Protein AF-A0A6G3WTH1-F1 (afdb_monomer)

Foldseek 3Di:
DEEAEAAEALAEAEADDDPPDALEYEFQDDPPDPPPGDAAAAASYFHLEEYYRDPPHEYEQDDDPGGYAHEHQYYYYDYYPPPVRYDYDVCRCVVPPVVLLVLLVVLDVLQDPVPHGDDAQWEWDADAQEIEIEGVLDDLEGEAEAAAAQGHPVGAAHYYAYHSAYPNHAYEYEHEDAEYEHHHADDDDPDPPHLVRYEDGYNRHQEYEYYYPDDDTHHYRRNDPNHDYHYD

Radius of gyration: 19.21 Å; Cα contacts (8 Å, |Δi|>4): 590; chains: 1; bounding box: 45×35×54 Å

pLDDT: mean 92.88, std 8.28, range [53.91, 98.75]

Mean predicted aligned error: 4.97 Å

Nearest PDB structures (foldseek):
  2n3d-assembly1_A  TM=3.050E-01  e=9.134E+00  Caulobacter vibrioides CB15

Secondary structure (DSSP, 8-state):
-EEES-EEESS-EEE-PPTTS-SEEEEE--TTS-S-PPPTTSEEEEESS-EEE-TT-EEE-EETTEE-EEEESS-EESEEESTT-EEE-TTTTGGGTTHHHHHHHHHHHHHEETTEEPPPSEEEEEETTEEEEEE-SS-SEEEEEE-S-BS-TTSS-BEEEEESPPTT-EEEEEE-SSEEEEEB-----SSTTTGGGEEEEESS-SEEEEE-SS---SEEEE--TT-EEEE-

Sequence (232 aa):
AEAEGKVVTLGRFDMDKRDGVSQIYNVGIAGVGSRVPPPDGSDYLTAGGDVTIAEGERLLAEEGTHSGRVAYAGDLTGTVEPATAPRFDEDAAAPYTELRPQLTEASHCYAYDGDEHREATGTWVKTGDLMTFTGDGSSAIQIFDVDADLESEAGGNTGFVFNGIPEGATVLVNVYGSTRSVATFMGSFPNEGLRENLLWNFPDATDLSMTGPAQFEGSVLVGQPTSTTVLS

Solvent-accessible surface area (backbone atoms only — not comparable to full-atom values): 12289 Å² total; per-residue (Å²): 105,60,42,59,23,75,44,77,32,77,40,61,43,81,46,77,73,66,87,95,57,76,54,51,33,32,36,13,46,35,101,85,48,94,78,64,52,59,62,72,68,37,64,15,33,30,15,37,18,33,39,40,32,38,91,92,31,38,41,28,32,52,59,95,93,45,38,27,23,37,29,23,32,50,58,80,46,67,43,56,37,51,84,78,19,68,37,85,32,81,61,48,28,61,90,50,63,68,47,56,64,51,45,28,52,47,32,40,59,72,39,31,63,82,93,40,74,43,82,53,44,29,49,73,50,76,57,61,51,36,36,38,37,36,33,71,54,70,53,64,58,32,26,33,76,35,85,63,60,52,40,16,77,86,63,46,57,13,36,79,42,82,40,49,68,39,90,91,30,35,36,38,39,32,34,56,50,49,69,43,44,35,19,27,55,41,78,83,77,96,52,91,71,43,53,86,32,27,37,43,32,22,40,53,22,44,36,35,40,38,36,44,92,39,66,83,83,46,45,78,45,68,17,32,86,83,39,46,78,46,80,88

Structure (mmCIF, N/CA/C/O backbone):
data_AF-A0A6G3WTH1-F1
#
_entry.id   AF-A0A6G3WTH1-F1
#
loop_
_atom_site.group_PDB
_atom_site.id
_atom_site.type_symbol
_atom_site.label_atom_id
_atom_site.label_alt_id
_atom_site.label_comp_id
_atom_site.label_asym_id
_atom_site.label_entity_id
_atom_site.label_seq_id
_atom_site.pdbx_PDB_ins_code
_atom_site.Cartn_x
_atom_site.Cartn_y
_atom_site.Cartn_z
_atom_site.occupancy
_atom_site.B_iso_or_equiv
_atom_site.auth_seq_id
_atom_site.auth_comp_id
_atom_site.auth_asym_id
_atom_site.auth_atom_id
_atom_site.pdbx_PDB_model_num
ATOM 1 N N . ALA A 1 1 ? 3.824 11.861 -10.428 1.00 74.19 1 ALA A N 1
ATOM 2 C CA . ALA A 1 1 ? 3.481 10.660 -9.641 1.00 74.19 1 ALA A CA 1
ATOM 3 C C . ALA A 1 1 ? 4.780 9.929 -9.419 1.00 74.19 1 ALA A C 1
ATOM 5 O O . ALA A 1 1 ? 5.557 9.848 -10.365 1.00 74.19 1 ALA A O 1
ATOM 6 N N . GLU A 1 2 ? 5.034 9.536 -8.183 1.00 84.06 2 GLU A N 1
ATOM 7 C CA . GLU A 1 2 ? 6.339 9.097 -7.702 1.00 84.06 2 GLU A CA 1
ATOM 8 C C . GLU A 1 2 ? 6.098 8.052 -6.614 1.00 84.06 2 GLU A C 1
ATOM 10 O O . GLU A 1 2 ? 5.069 8.116 -5.936 1.00 84.06 2 GLU A O 1
ATOM 15 N N . ALA A 1 3 ? 7.030 7.124 -6.442 1.00 86.56 3 ALA A N 1
ATOM 16 C CA . ALA A 1 3 ? 7.084 6.237 -5.290 1.00 86.56 3 ALA A CA 1
ATOM 17 C C . ALA A 1 3 ? 8.489 6.297 -4.693 1.00 86.56 3 ALA A C 1
ATOM 19 O O . ALA A 1 3 ? 9.468 5.993 -5.370 1.00 86.56 3 ALA A O 1
ATOM 20 N N . GLU A 1 4 ? 8.587 6.693 -3.427 1.00 85.69 4 GLU A N 1
ATOM 21 C CA . GLU A 1 4 ? 9.846 6.688 -2.683 1.00 85.69 4 GLU A CA 1
ATOM 22 C C . GLU A 1 4 ? 10.008 5.377 -1.907 1.00 85.69 4 GLU A C 1
ATOM 24 O O . GLU A 1 4 ? 9.024 4.781 -1.467 1.00 85.69 4 GLU A O 1
ATOM 29 N N . GLY A 1 5 ? 11.251 4.938 -1.714 1.00 88.38 5 GLY A N 1
ATOM 30 C CA . GLY A 1 5 ? 11.560 3.680 -1.041 1.00 88.38 5 GLY A CA 1
ATOM 31 C C . GLY A 1 5 ? 11.687 2.506 -2.011 1.00 88.38 5 GLY A C 1
ATOM 32 O O . GLY A 1 5 ? 11.818 2.677 -3.219 1.00 88.38 5 GLY A O 1
ATOM 33 N N . LYS A 1 6 ? 11.713 1.282 -1.483 1.00 92.06 6 LYS A N 1
ATOM 34 C CA . LYS A 1 6 ? 11.852 0.084 -2.320 1.00 92.06 6 LYS A CA 1
ATOM 35 C C . LYS A 1 6 ? 10.497 -0.347 -2.860 1.00 9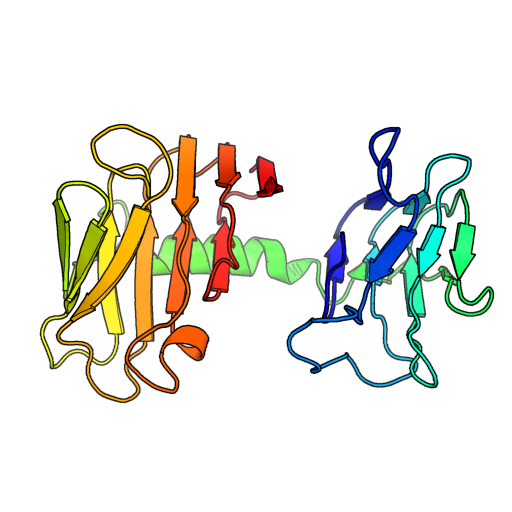2.06 6 LYS A C 1
ATOM 37 O O . LYS A 1 6 ? 9.627 -0.739 -2.086 1.00 92.06 6 LYS A O 1
ATOM 42 N N . VAL A 1 7 ? 10.352 -0.330 -4.179 1.00 94.19 7 VAL A N 1
ATOM 43 C CA . VAL A 1 7 ? 9.161 -0.819 -4.873 1.00 94.19 7 VAL A CA 1
ATOM 44 C C . VAL A 1 7 ? 9.425 -2.230 -5.377 1.00 94.19 7 VAL A C 1
ATOM 46 O O . VAL A 1 7 ? 10.397 -2.474 -6.088 1.00 94.19 7 VAL A O 1
ATOM 49 N N . VAL A 1 8 ? 8.552 -3.168 -5.021 1.00 95.81 8 VAL A N 1
ATOM 50 C CA . VAL A 1 8 ? 8.652 -4.563 -5.459 1.00 95.81 8 VAL A CA 1
ATOM 51 C C . VAL A 1 8 ? 7.338 -4.985 -6.096 1.00 95.81 8 VAL A C 1
ATOM 53 O O . VAL A 1 8 ? 6.273 -4.854 -5.497 1.00 95.81 8 VAL A O 1
ATOM 56 N N . THR A 1 9 ? 7.424 -5.542 -7.298 1.00 95.19 9 THR A N 1
ATOM 57 C CA . THR A 1 9 ? 6.327 -6.223 -7.984 1.00 95.19 9 THR A CA 1
ATOM 58 C C . THR A 1 9 ? 6.756 -7.662 -8.245 1.00 95.19 9 THR A C 1
ATOM 60 O O . THR A 1 9 ? 7.794 -7.907 -8.847 1.00 95.19 9 THR A O 1
ATOM 63 N N . LEU A 1 10 ? 5.990 -8.646 -7.765 1.00 94.44 10 LEU A N 1
ATOM 64 C CA . LEU A 1 10 ? 6.317 -10.061 -8.013 1.00 94.44 10 LEU A CA 1
ATOM 65 C C . LEU A 1 10 ? 6.014 -10.496 -9.455 1.00 94.44 10 LEU A C 1
ATOM 67 O O . LEU A 1 10 ? 6.467 -11.549 -9.884 1.00 94.44 10 LEU A O 1
ATOM 71 N N . GLY A 1 11 ? 5.221 -9.706 -10.179 1.00 94.62 11 GLY A N 1
ATOM 72 C CA . GLY A 1 11 ? 4.932 -9.892 -11.595 1.00 94.62 11 GLY A CA 1
ATOM 73 C C . GLY A 1 11 ? 5.490 -8.739 -12.419 1.00 94.62 11 GLY A C 1
ATOM 74 O O . GLY A 1 11 ? 6.591 -8.255 -12.163 1.00 94.62 11 GLY A O 1
ATOM 75 N N . ARG A 1 12 ? 4.708 -8.301 -13.405 1.00 96.50 12 ARG A N 1
ATOM 76 C CA . ARG A 1 12 ? 5.066 -7.180 -14.274 1.00 96.50 12 ARG A CA 1
ATOM 77 C C . ARG A 1 12 ? 4.863 -5.819 -13.599 1.00 96.50 12 ARG A C 1
ATOM 79 O O . ARG A 1 12 ? 4.008 -5.676 -12.723 1.00 96.50 12 ARG A O 1
ATOM 86 N N . PHE A 1 13 ? 5.594 -4.825 -14.083 1.00 97.62 13 PHE A N 1
ATOM 87 C CA . PHE A 1 13 ? 5.403 -3.408 -13.802 1.00 97.62 13 PHE A CA 1
ATOM 88 C C . PHE A 1 13 ? 5.058 -2.684 -15.108 1.00 97.62 13 PHE A C 1
ATOM 90 O O . PHE A 1 13 ? 5.862 -2.675 -16.041 1.00 97.62 13 PHE A O 1
ATOM 97 N N . ASP A 1 14 ? 3.882 -2.059 -15.168 1.00 96.88 14 ASP A N 1
ATOM 98 C CA . ASP A 1 14 ? 3.462 -1.238 -16.304 1.00 96.88 14 ASP A CA 1
ATOM 99 C C . ASP A 1 14 ? 3.346 0.225 -15.880 1.00 96.88 14 ASP A C 1
ATOM 101 O O . ASP A 1 14 ? 2.671 0.561 -14.904 1.00 96.88 14 ASP A O 1
ATOM 105 N N . MET A 1 15 ? 3.975 1.100 -16.650 1.00 95.94 15 MET A N 1
ATOM 106 C CA . MET A 1 15 ? 3.864 2.540 -16.531 1.00 95.94 15 MET A CA 1
ATOM 107 C C . MET A 1 15 ? 3.235 3.094 -17.808 1.00 95.94 15 MET A C 1
ATOM 109 O O . MET A 1 15 ? 3.849 3.069 -18.872 1.00 95.94 15 MET A O 1
ATOM 113 N N . ASP A 1 16 ? 2.010 3.586 -17.659 1.00 95.62 16 ASP A N 1
ATOM 114 C CA . ASP A 1 16 ? 1.234 4.264 -18.696 1.00 95.62 16 ASP A CA 1
ATOM 115 C C . ASP A 1 16 ? 0.493 5.426 -18.027 1.00 95.62 16 ASP A C 1
ATOM 117 O O . ASP A 1 16 ? -0.428 5.253 -17.215 1.00 95.62 16 ASP A O 1
ATOM 121 N N . LYS A 1 17 ? 1.004 6.630 -18.234 1.00 92.50 17 LYS A N 1
ATOM 122 C CA . LYS A 1 17 ? 0.523 7.857 -17.627 1.00 92.50 17 LYS A CA 1
ATOM 123 C C . LYS A 1 17 ? -0.500 8.505 -18.546 1.00 92.50 17 LYS A C 1
ATOM 125 O O . LYS A 1 17 ? -0.415 8.537 -19.761 1.00 92.50 17 LYS A O 1
ATOM 130 N N . ARG A 1 18 ? -1.495 9.123 -17.914 1.00 91.88 18 ARG A N 1
ATOM 131 C CA . ARG A 1 18 ? -2.530 9.867 -18.635 1.00 91.88 18 ARG A CA 1
ATOM 132 C C . ARG A 1 18 ? -1.925 11.005 -19.467 1.00 91.88 18 ARG A C 1
ATOM 134 O O . ARG A 1 18 ? -0.989 11.686 -19.038 1.00 91.88 18 ARG A O 1
ATOM 141 N N . ASP A 1 19 ? -2.557 11.292 -20.598 1.00 91.38 19 ASP A N 1
ATOM 142 C CA . ASP A 1 19 ? -2.259 12.484 -21.386 1.00 91.38 19 ASP A CA 1
ATOM 143 C C . ASP A 1 19 ? -2.420 13.772 -20.560 1.00 91.38 19 ASP A C 1
ATOM 145 O O . ASP A 1 19 ? -3.281 13.889 -19.683 1.00 91.38 19 ASP A O 1
ATOM 149 N N . GLY A 1 20 ? -1.597 14.778 -20.867 1.00 90.12 20 GLY A N 1
ATOM 150 C CA . GLY A 1 20 ? -1.699 16.114 -20.270 1.00 90.12 20 GLY A CA 1
ATOM 151 C C . GLY A 1 20 ? -1.139 16.252 -18.849 1.00 90.12 20 GLY A C 1
ATOM 152 O O . GLY A 1 20 ? -1.187 17.352 -18.297 1.00 90.12 20 GLY A O 1
ATOM 153 N N . VAL A 1 21 ? -0.571 15.189 -18.264 1.00 90.38 21 VAL A N 1
ATOM 154 C CA . VAL A 1 21 ? 0.236 15.270 -17.032 1.00 90.38 21 VAL A CA 1
ATOM 155 C C . VAL A 1 21 ? 1.732 15.114 -17.325 1.00 90.38 21 VAL A C 1
ATOM 157 O O . VAL A 1 21 ? 2.142 14.951 -18.474 1.00 90.38 21 VAL A O 1
ATOM 160 N N . SER A 1 22 ? 2.578 15.196 -16.292 1.00 91.69 22 SER A N 1
ATOM 161 C CA . SER A 1 22 ? 3.999 14.854 -16.432 1.00 91.69 22 SER A CA 1
ATOM 162 C C . SER A 1 22 ? 4.144 13.421 -16.943 1.00 91.69 22 SER A C 1
ATOM 164 O O . SER A 1 22 ? 3.525 12.524 -16.381 1.00 91.69 22 SER A O 1
ATOM 166 N N . GLN A 1 23 ? 4.997 13.212 -17.944 1.00 95.69 23 GLN A N 1
ATOM 167 C CA . GLN A 1 23 ? 5.294 11.900 -18.543 1.00 95.69 23 GLN A CA 1
ATOM 168 C C . GLN A 1 23 ? 6.475 11.201 -17.848 1.00 95.69 23 GLN A C 1
ATOM 170 O O . GLN A 1 23 ? 7.213 10.415 -18.433 1.00 95.69 23 GLN A O 1
ATOM 175 N N . ILE A 1 24 ? 6.692 11.558 -16.581 1.00 94.38 24 ILE A N 1
ATOM 176 C CA . ILE A 1 24 ? 7.779 11.074 -15.737 1.00 94.38 24 ILE A CA 1
ATOM 177 C C . ILE A 1 24 ? 7.186 10.359 -14.520 1.00 94.38 24 ILE A C 1
ATOM 179 O O . ILE A 1 24 ? 6.205 10.826 -13.916 1.00 94.38 24 ILE A O 1
ATOM 183 N N . TYR A 1 25 ? 7.789 9.236 -14.145 1.00 93.75 25 TYR A N 1
ATOM 184 C CA . TYR A 1 25 ? 7.558 8.564 -12.872 1.00 93.75 25 TYR A CA 1
ATOM 185 C C . TYR A 1 25 ? 8.891 8.391 -12.149 1.00 93.75 25 TYR A C 1
ATOM 187 O O . TYR A 1 25 ? 9.781 7.729 -12.673 1.00 93.75 25 TYR A O 1
ATOM 195 N N . ASN A 1 26 ? 9.029 8.978 -10.962 1.00 93.25 26 ASN A N 1
ATOM 196 C CA . ASN A 1 26 ? 10.205 8.761 -10.122 1.00 93.25 26 ASN A CA 1
ATOM 197 C C . ASN A 1 26 ? 9.984 7.528 -9.236 1.00 93.25 26 ASN A C 1
ATOM 199 O O . ASN A 1 26 ? 8.923 7.395 -8.622 1.00 93.25 26 ASN A O 1
ATOM 203 N N . VAL A 1 27 ? 10.960 6.624 -9.187 1.00 93.75 27 VAL A N 1
ATOM 204 C CA . VAL A 1 27 ? 10.945 5.422 -8.347 1.00 93.75 27 VAL A CA 1
ATOM 205 C C . VAL A 1 27 ? 12.172 5.396 -7.444 1.00 93.75 27 VAL A C 1
ATOM 207 O O . VAL A 1 27 ? 13.274 5.737 -7.866 1.00 93.75 27 VAL A O 1
ATOM 210 N N . GLY A 1 28 ? 11.991 5.007 -6.186 1.00 89.19 28 GLY A N 1
ATOM 211 C CA . GLY A 1 28 ? 13.045 5.020 -5.173 1.00 89.19 28 GLY A CA 1
ATOM 212 C C . GLY A 1 28 ? 13.213 6.359 -4.476 1.00 89.19 28 GLY A C 1
ATOM 213 O O . GLY A 1 28 ? 13.346 6.389 -3.254 1.00 89.19 28 GLY A O 1
ATOM 214 N N . ILE A 1 29 ? 13.144 7.455 -5.231 1.00 86.19 29 ILE A N 1
ATOM 215 C CA . ILE A 1 29 ? 13.251 8.827 -4.730 1.00 86.19 29 ILE A CA 1
ATOM 216 C C . ILE A 1 29 ? 12.051 9.628 -5.232 1.00 86.19 29 ILE A C 1
ATOM 218 O O . ILE A 1 29 ? 11.641 9.470 -6.380 1.00 86.19 29 ILE A O 1
ATOM 222 N N . ALA A 1 30 ? 11.470 10.468 -4.378 1.00 80.69 30 ALA A N 1
ATOM 223 C CA . ALA A 1 30 ? 10.398 11.386 -4.751 1.00 80.69 30 ALA A CA 1
ATOM 224 C C . ALA A 1 30 ? 10.823 12.828 -4.446 1.00 80.69 30 ALA A C 1
ATOM 226 O O . ALA A 1 30 ? 11.379 13.096 -3.380 1.00 80.69 30 ALA A O 1
ATOM 227 N N . GLY A 1 31 ? 10.492 13.779 -5.325 1.00 70.31 31 GLY A N 1
ATOM 228 C CA . GLY A 1 31 ? 11.003 15.155 -5.232 1.00 70.31 31 GLY A CA 1
ATOM 229 C C . GLY A 1 31 ? 10.539 15.911 -3.977 1.00 70.31 31 GLY A C 1
ATOM 230 O O . GLY A 1 31 ? 11.189 16.849 -3.509 1.00 70.31 31 GLY A O 1
ATOM 231 N N . VAL A 1 32 ? 9.413 15.494 -3.392 1.00 69.75 32 VAL A N 1
ATOM 232 C CA . VAL A 1 32 ? 8.898 15.965 -2.090 1.00 69.75 32 VAL A CA 1
ATOM 233 C C . VAL A 1 32 ? 8.536 14.797 -1.157 1.00 69.75 32 VAL A C 1
ATOM 235 O O . VAL A 1 32 ? 7.639 14.926 -0.326 1.00 69.75 32 VAL A O 1
ATOM 238 N N . GLY A 1 33 ? 9.215 13.653 -1.306 1.00 61.12 33 GLY A N 1
ATOM 239 C CA . GLY A 1 33 ? 9.002 12.450 -0.495 1.00 61.12 33 GLY A CA 1
ATOM 240 C C . GLY A 1 33 ? 9.414 12.582 0.975 1.00 61.12 33 GLY A C 1
ATOM 241 O O . GLY A 1 33 ? 9.781 13.657 1.455 1.00 61.12 33 GLY A O 1
ATOM 242 N N . SER A 1 34 ? 9.392 11.457 1.698 1.00 64.06 34 SER A N 1
ATOM 243 C CA . SER A 1 34 ? 9.919 11.348 3.069 1.00 64.06 34 SER A CA 1
ATOM 244 C C . SER A 1 34 ? 11.424 11.651 3.155 1.00 64.06 34 SER A C 1
ATOM 246 O O . SER A 1 34 ? 11.930 11.913 4.247 1.00 64.06 34 SER A O 1
ATOM 248 N N . ARG A 1 35 ? 12.125 11.675 2.007 1.00 70.06 35 ARG A N 1
ATOM 249 C CA . ARG A 1 35 ? 13.578 11.846 1.863 1.00 70.06 35 ARG A CA 1
ATOM 250 C C . ARG A 1 35 ? 14.373 10.732 2.533 1.00 70.06 35 ARG A C 1
ATOM 252 O O . ARG A 1 35 ? 15.492 10.956 2.997 1.00 70.06 35 ARG A O 1
ATOM 259 N N . VAL A 1 36 ? 13.810 9.527 2.550 1.00 74.75 36 VAL A N 1
ATOM 260 C CA . VAL A 1 36 ? 14.494 8.300 2.974 1.00 74.75 36 VAL A CA 1
ATOM 261 C C . VAL A 1 36 ? 14.656 7.386 1.754 1.00 74.75 36 VAL A C 1
ATOM 263 O O . VAL A 1 36 ? 14.002 6.344 1.664 1.00 74.75 36 VAL A O 1
ATOM 266 N N . PRO A 1 37 ? 15.487 7.775 0.766 1.00 81.56 37 PRO A N 1
ATOM 267 C CA . PRO A 1 37 ? 15.704 6.947 -0.407 1.00 81.56 37 PRO A CA 1
ATOM 268 C C . PRO A 1 37 ? 16.427 5.650 -0.014 1.00 81.56 37 PRO A C 1
ATOM 270 O O . PRO A 1 37 ? 17.216 5.638 0.943 1.00 81.56 37 PRO A O 1
ATOM 273 N N . PRO A 1 38 ? 16.218 4.545 -0.750 1.00 88.38 38 PRO A N 1
ATOM 274 C CA . PRO A 1 38 ? 17.069 3.378 -0.600 1.00 88.38 38 PRO A CA 1
ATOM 275 C C . PRO A 1 38 ? 18.539 3.751 -0.884 1.00 88.38 38 PRO A C 1
ATOM 277 O O . PRO A 1 38 ? 18.803 4.708 -1.618 1.00 88.38 38 PRO A O 1
ATOM 280 N N . PRO A 1 39 ? 19.518 2.997 -0.348 1.00 92.69 39 PRO A N 1
ATOM 281 C CA . PRO A 1 39 ? 20.932 3.265 -0.600 1.00 92.69 39 PRO A CA 1
ATOM 282 C C . PRO A 1 39 ? 21.263 3.342 -2.098 1.00 92.69 39 PRO A C 1
ATOM 284 O O . PRO A 1 39 ? 20.716 2.566 -2.889 1.00 92.69 39 PRO A O 1
ATOM 287 N N . ASP A 1 40 ? 22.194 4.219 -2.478 1.00 93.38 40 ASP A N 1
ATOM 288 C CA . ASP A 1 40 ? 22.643 4.340 -3.869 1.00 93.38 40 ASP A CA 1
ATOM 289 C C . ASP A 1 40 ? 23.138 2.996 -4.423 1.00 93.38 40 ASP A C 1
ATOM 291 O O . ASP A 1 40 ? 23.847 2.234 -3.760 1.00 93.38 40 ASP A O 1
ATOM 295 N N . GLY A 1 41 ? 22.744 2.700 -5.659 1.00 93.25 41 GLY A N 1
ATOM 296 C CA . GLY A 1 41 ? 23.040 1.453 -6.355 1.00 93.25 41 GLY A CA 1
ATOM 297 C C . GLY A 1 41 ? 22.227 0.241 -5.893 1.00 93.25 41 GLY A C 1
ATOM 298 O O . GLY A 1 41 ? 22.367 -0.815 -6.507 1.00 93.25 41 GLY A O 1
ATOM 299 N N . SER A 1 42 ? 21.384 0.366 -4.860 1.00 95.69 42 SER A N 1
ATOM 300 C CA . SER A 1 42 ? 20.420 -0.683 -4.513 1.00 95.69 42 SER A CA 1
ATOM 301 C C . SER A 1 42 ? 19.221 -0.687 -5.463 1.00 95.69 42 SER A C 1
ATOM 303 O O . SER A 1 42 ? 18.966 0.292 -6.169 1.00 95.69 42 SER A O 1
ATOM 305 N N . ASP A 1 43 ? 18.484 -1.796 -5.487 1.00 96.19 43 ASP A N 1
ATOM 306 C CA . ASP A 1 43 ? 17.263 -1.906 -6.281 1.00 96.19 43 ASP A CA 1
ATOM 307 C C . ASP A 1 43 ? 16.192 -0.961 -5.701 1.00 96.19 43 ASP A C 1
ATOM 309 O O . ASP A 1 43 ? 15.744 -1.117 -4.560 1.00 96.19 43 ASP A O 1
ATOM 313 N N . TYR A 1 44 ? 15.835 0.057 -6.488 1.00 96.25 44 TYR A N 1
ATOM 314 C CA . TYR A 1 44 ? 14.734 0.987 -6.215 1.00 96.25 44 TYR A CA 1
ATOM 315 C C . TYR A 1 44 ? 13.415 0.391 -6.702 1.00 96.25 44 TYR A C 1
ATOM 317 O O . TYR A 1 44 ? 12.400 0.496 -6.018 1.00 96.25 44 TYR A O 1
ATOM 325 N N . LEU A 1 45 ? 13.464 -0.277 -7.857 1.00 97.62 45 LEU A N 1
ATOM 326 C CA . LEU A 1 45 ? 12.397 -1.114 -8.385 1.00 97.62 45 LEU A CA 1
ATOM 327 C C . LEU A 1 45 ? 12.921 -2.537 -8.581 1.00 97.62 45 LEU A C 1
ATOM 329 O O . LEU A 1 45 ? 13.963 -2.736 -9.205 1.00 97.62 45 LEU A O 1
ATOM 333 N N . THR A 1 46 ? 12.156 -3.511 -8.106 1.00 98.25 46 THR A N 1
ATOM 334 C CA . THR A 1 46 ? 12.313 -4.931 -8.422 1.00 98.25 46 THR A CA 1
ATOM 335 C C . THR A 1 46 ? 11.031 -5.430 -9.083 1.00 98.25 46 THR A C 1
ATOM 337 O O . THR A 1 46 ? 9.950 -5.309 -8.503 1.00 98.25 46 THR A O 1
ATOM 340 N N . ALA A 1 47 ? 11.140 -6.005 -10.276 1.00 98.12 47 ALA A N 1
ATOM 341 C CA . ALA A 1 47 ? 10.042 -6.631 -11.002 1.00 98.12 47 ALA A CA 1
ATOM 342 C C . ALA A 1 47 ? 10.344 -8.112 -11.268 1.00 98.12 47 ALA A C 1
ATOM 344 O O . ALA A 1 47 ? 11.367 -8.459 -11.854 1.00 98.12 47 ALA A O 1
ATOM 345 N N . GLY A 1 48 ? 9.442 -8.994 -10.844 1.00 97.62 48 GLY A N 1
ATOM 346 C CA . GLY A 1 48 ? 9.517 -10.435 -11.106 1.00 97.62 48 GLY A CA 1
ATOM 347 C C . GLY A 1 48 ? 9.094 -10.833 -12.521 1.00 97.62 48 GLY A C 1
ATOM 348 O O . GLY A 1 48 ? 9.131 -12.010 -12.860 1.00 97.62 48 GLY A O 1
ATOM 349 N N . GLY A 1 49 ? 8.689 -9.871 -13.346 1.00 97.94 49 GLY A N 1
ATOM 350 C CA . GLY A 1 49 ? 8.346 -10.057 -14.750 1.00 97.94 49 GLY A CA 1
ATOM 351 C C . GLY A 1 49 ? 8.762 -8.852 -15.586 1.00 97.94 49 GLY A C 1
ATOM 352 O O . GLY A 1 49 ? 9.797 -8.234 -15.325 1.00 97.94 49 GLY A O 1
ATOM 353 N N . ASP A 1 50 ? 7.952 -8.544 -16.595 1.00 98.50 50 ASP A N 1
ATOM 354 C CA . ASP A 1 50 ? 8.239 -7.477 -17.552 1.00 98.50 50 ASP A CA 1
ATOM 355 C C . ASP A 1 50 ? 8.177 -6.091 -16.909 1.00 98.50 50 ASP A C 1
ATOM 357 O O . ASP A 1 50 ? 7.377 -5.834 -16.007 1.00 98.50 50 ASP A O 1
ATOM 361 N N . VAL A 1 51 ? 8.979 -5.172 -17.434 1.00 98.56 51 VAL A N 1
ATOM 362 C CA . VAL A 1 51 ? 8.885 -3.741 -17.154 1.00 98.56 51 VAL A CA 1
ATOM 363 C C . VAL A 1 51 ? 8.530 -3.036 -18.459 1.00 98.56 51 VAL A C 1
ATOM 365 O O . VAL A 1 51 ? 9.297 -3.057 -19.420 1.00 98.56 51 VAL A O 1
ATOM 368 N N . THR A 1 52 ? 7.360 -2.408 -18.499 1.00 98.56 52 THR A N 1
ATOM 369 C CA . THR A 1 52 ? 6.853 -1.711 -19.686 1.00 98.56 52 THR A CA 1
ATOM 370 C C . THR A 1 52 ? 6.615 -0.247 -19.360 1.00 98.56 52 THR A C 1
ATOM 372 O O . THR A 1 52 ? 5.853 0.068 -18.451 1.00 98.56 52 THR A O 1
ATOM 375 N N . ILE A 1 53 ? 7.258 0.648 -20.106 1.00 98.38 53 ILE A N 1
ATOM 376 C CA . ILE A 1 53 ? 7.030 2.092 -20.045 1.00 98.38 53 ILE A CA 1
ATOM 377 C C . ILE A 1 53 ? 6.444 2.530 -21.388 1.00 98.38 53 ILE A C 1
ATOM 379 O O . ILE A 1 53 ? 7.034 2.251 -22.437 1.00 98.38 53 ILE A O 1
ATOM 383 N N . ALA A 1 54 ? 5.292 3.200 -21.359 1.00 97.94 54 ALA A N 1
ATOM 384 C CA . ALA A 1 54 ? 4.603 3.664 -22.555 1.00 97.94 54 ALA A CA 1
ATOM 385 C C . ALA A 1 54 ? 5.447 4.659 -23.379 1.00 97.94 54 ALA A C 1
ATOM 387 O O . ALA A 1 54 ? 6.381 5.306 -22.893 1.00 97.94 54 ALA A O 1
ATOM 388 N N . GLU A 1 55 ? 5.143 4.754 -24.676 1.00 96.69 55 GLU A N 1
ATOM 389 C CA . GLU A 1 55 ? 5.889 5.602 -25.607 1.00 96.69 55 GLU A CA 1
ATOM 390 C C . GLU A 1 55 ? 5.829 7.080 -25.191 1.00 96.69 55 GLU A C 1
ATOM 392 O O . GLU A 1 55 ? 4.765 7.628 -24.923 1.00 96.69 55 GLU A O 1
ATOM 397 N N . GLY A 1 56 ? 6.987 7.746 -25.171 1.00 95.62 56 GLY A N 1
ATOM 398 C CA . GLY A 1 56 ? 7.094 9.150 -24.760 1.00 95.62 56 GLY A CA 1
ATOM 399 C C . GLY A 1 56 ? 7.205 9.360 -23.246 1.00 95.62 56 GLY A C 1
ATOM 400 O O . GLY A 1 56 ? 7.437 10.493 -22.813 1.00 95.62 56 GLY A O 1
ATOM 401 N N . GLU A 1 57 ? 7.124 8.291 -22.454 1.00 97.69 57 GLU A N 1
ATOM 402 C CA . GLU A 1 57 ? 7.252 8.335 -21.001 1.00 97.69 57 GLU A CA 1
ATOM 403 C C . GLU A 1 57 ? 8.603 7.827 -20.498 1.00 97.69 57 GLU A C 1
ATOM 405 O O . GLU A 1 57 ? 9.359 7.161 -21.210 1.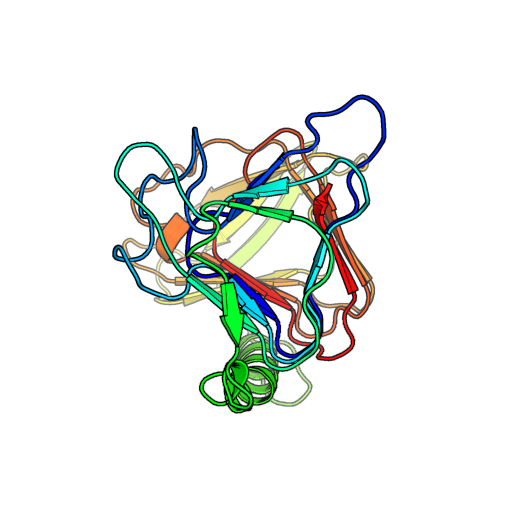00 97.69 57 GLU A O 1
ATOM 410 N N . ARG A 1 58 ? 8.930 8.180 -19.249 1.00 97.19 58 ARG A N 1
ATOM 411 C CA . ARG A 1 58 ? 10.206 7.834 -18.613 1.00 97.19 58 ARG A CA 1
ATOM 412 C C . ARG A 1 58 ? 10.049 7.435 -17.151 1.00 97.19 58 ARG A C 1
ATOM 414 O O . ARG A 1 58 ? 9.474 8.185 -16.357 1.00 97.19 58 ARG A O 1
ATOM 421 N N . LEU A 1 59 ? 10.644 6.300 -16.797 1.00 97.50 59 LEU A N 1
ATOM 422 C CA . LEU A 1 59 ? 10.859 5.874 -15.416 1.00 97.50 59 LEU A CA 1
ATOM 423 C C . LEU A 1 59 ? 12.225 6.385 -14.939 1.00 97.50 59 LEU A C 1
ATOM 425 O O . LEU A 1 59 ? 13.242 6.031 -15.530 1.00 97.50 59 LEU A O 1
ATOM 429 N N . LEU A 1 60 ? 12.267 7.196 -13.884 1.00 96.56 60 LEU A N 1
ATOM 430 C CA . LEU A 1 60 ? 13.512 7.714 -13.310 1.00 96.56 60 LEU A CA 1
ATOM 431 C C . LEU A 1 60 ? 13.817 7.002 -11.997 1.00 96.56 60 LEU A C 1
ATOM 433 O O . LEU A 1 60 ? 13.029 7.061 -11.057 1.00 96.56 60 LEU A O 1
ATOM 437 N N . ALA A 1 61 ? 14.976 6.363 -11.926 1.00 96.00 61 ALA A N 1
ATOM 438 C CA . ALA A 1 61 ? 15.539 5.774 -10.718 1.00 96.00 61 ALA A CA 1
ATOM 439 C C . ALA A 1 61 ? 16.706 6.627 -10.185 1.00 96.00 61 ALA A C 1
ATOM 441 O O . ALA A 1 61 ? 17.687 6.085 -9.675 1.00 96.00 61 ALA A O 1
ATOM 442 N N . GLU A 1 62 ? 16.635 7.951 -10.346 1.00 93.19 62 GLU A N 1
ATOM 443 C CA . GLU A 1 62 ? 17.631 8.907 -9.856 1.00 93.19 62 GLU A CA 1
ATOM 444 C C . GLU A 1 62 ? 17.020 10.254 -9.466 1.00 93.19 62 GLU A C 1
ATOM 446 O O . GLU A 1 62 ? 16.005 10.678 -10.013 1.00 93.19 62 GLU A O 1
ATOM 451 N N . GLU A 1 63 ? 17.699 10.951 -8.557 1.00 88.88 63 GLU A N 1
ATOM 452 C CA . GLU A 1 63 ? 17.493 12.370 -8.288 1.00 88.88 63 GLU A CA 1
ATOM 453 C C . GLU A 1 63 ? 18.818 13.008 -7.844 1.00 88.88 63 GLU A C 1
ATOM 455 O O . GLU A 1 63 ? 19.450 12.598 -6.865 1.00 88.88 63 GLU A O 1
ATOM 460 N N . GLY A 1 64 ? 19.259 14.043 -8.563 1.00 86.06 64 GLY A N 1
ATOM 461 C CA . GLY A 1 64 ? 20.517 14.725 -8.267 1.00 86.06 64 GLY A CA 1
ATOM 462 C C . GLY A 1 64 ? 21.721 13.788 -8.389 1.00 86.06 64 GLY A C 1
ATOM 463 O O . GLY A 1 64 ? 22.069 13.361 -9.485 1.00 86.06 64 GLY A O 1
ATOM 464 N N . THR A 1 65 ? 22.397 13.515 -7.273 1.00 87.94 65 THR A N 1
ATOM 465 C CA . THR A 1 65 ? 23.544 12.588 -7.221 1.00 87.94 65 THR A CA 1
ATOM 466 C C . THR A 1 65 ? 23.164 11.172 -6.799 1.00 87.94 65 THR A C 1
ATOM 468 O O . THR A 1 65 ? 24.037 10.305 -6.784 1.00 87.94 65 THR A O 1
ATOM 471 N N . HIS A 1 66 ? 21.905 10.946 -6.426 1.00 90.88 66 HIS A N 1
ATOM 472 C CA . HIS A 1 66 ? 21.416 9.661 -5.946 1.00 90.88 66 HIS A CA 1
ATOM 473 C C . HIS A 1 66 ? 20.814 8.857 -7.086 1.00 90.88 66 HIS A C 1
ATOM 475 O O . HIS A 1 66 ? 20.111 9.408 -7.931 1.00 90.88 66 HIS A O 1
ATOM 481 N N . SER A 1 67 ? 21.097 7.558 -7.123 1.00 94.44 67 SER A N 1
ATOM 482 C CA . SER A 1 67 ? 20.583 6.673 -8.171 1.00 94.44 67 SER A CA 1
ATOM 483 C C . SER A 1 67 ? 20.507 5.229 -7.702 1.00 94.44 67 SER A C 1
ATOM 485 O O . SER A 1 67 ? 21.367 4.755 -6.958 1.00 94.44 67 SER A O 1
ATOM 487 N N . GLY A 1 68 ? 19.501 4.509 -8.181 1.00 95.94 68 GLY A N 1
ATOM 488 C CA . GLY A 1 68 ? 19.273 3.104 -7.879 1.00 95.94 68 GLY A CA 1
ATOM 489 C C . GLY A 1 68 ? 19.390 2.199 -9.094 1.00 95.94 68 GLY A C 1
ATOM 490 O O . GLY A 1 68 ? 19.963 2.539 -10.137 1.00 95.94 68 GLY A O 1
ATOM 491 N N . ARG A 1 69 ? 18.864 0.991 -8.935 1.00 97.94 69 ARG A N 1
ATOM 492 C CA . ARG A 1 69 ? 18.700 0.005 -10.001 1.00 97.94 69 ARG A CA 1
ATOM 493 C C . ARG A 1 69 ? 17.228 -0.316 -10.211 1.00 97.94 69 ARG A C 1
ATOM 495 O O . ARG A 1 69 ? 16.420 -0.234 -9.286 1.00 97.94 69 ARG A O 1
ATOM 502 N N . VAL A 1 70 ? 16.917 -0.691 -11.445 1.00 98.25 70 VAL A N 1
ATOM 503 C CA . VAL A 1 70 ? 15.640 -1.273 -11.849 1.00 98.25 70 VAL A CA 1
ATOM 504 C C . VAL A 1 70 ? 15.929 -2.722 -12.210 1.00 98.25 70 VAL A C 1
ATOM 506 O O . VAL A 1 70 ? 16.404 -3.001 -13.311 1.00 98.25 70 VAL A O 1
ATOM 509 N N . ALA A 1 71 ? 15.733 -3.619 -11.247 1.00 98.38 71 ALA A N 1
ATOM 510 C CA . ALA A 1 71 ? 15.911 -5.052 -11.430 1.00 98.38 71 ALA A CA 1
ATOM 511 C C . ALA A 1 71 ? 14.653 -5.660 -12.056 1.00 98.38 71 ALA A C 1
ATOM 513 O O . ALA A 1 71 ? 13.551 -5.398 -11.575 1.00 98.38 71 ALA A O 1
ATOM 514 N N . TYR A 1 72 ? 14.806 -6.456 -13.112 1.00 98.56 72 TYR A N 1
ATOM 515 C CA . TYR A 1 72 ? 13.682 -7.076 -13.817 1.00 98.56 72 TYR A CA 1
ATOM 516 C C . TYR A 1 72 ? 14.031 -8.481 -14.317 1.00 98.56 72 TYR A C 1
ATOM 518 O O . TYR A 1 72 ? 15.150 -8.707 -14.782 1.00 98.56 72 TYR A O 1
ATOM 526 N N . ALA A 1 73 ? 13.069 -9.401 -14.230 1.00 98.31 73 ALA A N 1
ATOM 527 C CA . ALA A 1 73 ? 13.239 -10.800 -14.635 1.00 98.31 73 ALA A CA 1
ATOM 528 C C . ALA A 1 73 ? 12.667 -11.128 -16.027 1.00 98.31 73 ALA A C 1
ATOM 530 O O . ALA A 1 73 ? 13.026 -12.151 -16.606 1.00 98.31 73 ALA A O 1
ATOM 531 N N . GLY A 1 74 ? 11.778 -10.281 -16.558 1.00 98.06 74 GLY A N 1
ATOM 532 C CA . GLY A 1 74 ? 11.193 -10.428 -17.893 1.00 98.06 74 GLY A CA 1
ATOM 533 C C . GLY A 1 74 ? 11.867 -9.551 -18.949 1.00 98.06 74 GLY A C 1
ATOM 534 O O . GLY A 1 74 ? 13.077 -9.318 -18.916 1.00 98.06 74 GLY A O 1
ATOM 535 N N . ASP A 1 75 ? 11.064 -9.033 -19.875 1.00 98.25 75 ASP A N 1
ATOM 536 C CA . ASP A 1 75 ? 11.504 -8.057 -20.871 1.00 98.25 75 ASP A CA 1
ATOM 537 C C . ASP A 1 75 ? 11.428 -6.621 -20.329 1.00 98.25 75 ASP A C 1
ATOM 539 O O . ASP A 1 75 ? 10.588 -6.285 -19.494 1.00 98.25 75 ASP A O 1
ATOM 543 N N . LEU A 1 76 ? 12.286 -5.740 -20.850 1.00 98.38 76 LEU A N 1
ATOM 544 C CA . LEU A 1 76 ? 12.204 -4.297 -20.621 1.00 98.38 76 LEU A CA 1
ATOM 545 C C . LEU A 1 76 ? 11.855 -3.579 -21.925 1.00 98.38 76 LEU A C 1
ATOM 547 O O . LEU A 1 76 ? 12.582 -3.685 -22.914 1.00 98.38 76 LEU A O 1
ATOM 551 N N . THR A 1 77 ? 10.785 -2.785 -21.903 1.00 98.38 77 THR A N 1
ATOM 552 C CA . THR A 1 77 ? 10.402 -1.900 -23.010 1.00 98.38 77 THR A CA 1
ATOM 553 C C . THR A 1 77 ? 10.179 -0.467 -22.529 1.00 98.38 77 THR A C 1
ATOM 555 O O . THR A 1 77 ? 9.737 -0.229 -21.407 1.00 98.38 77 THR A O 1
ATOM 558 N N . GLY A 1 78 ? 10.504 0.504 -23.387 1.00 97.75 78 GLY A N 1
ATOM 559 C CA . GLY A 1 78 ? 10.410 1.931 -23.073 1.00 97.75 78 GLY A CA 1
ATOM 560 C C . GLY A 1 78 ? 11.700 2.516 -22.489 1.00 97.75 78 GLY A C 1
ATOM 561 O O . GLY A 1 78 ? 12.793 2.008 -22.746 1.00 97.75 78 GLY A O 1
ATOM 562 N N . THR A 1 79 ? 11.591 3.638 -21.769 1.00 98.25 79 THR A N 1
ATOM 563 C CA . THR A 1 79 ? 12.754 4.420 -21.313 1.00 98.25 79 THR A CA 1
ATOM 564 C C . THR A 1 79 ? 12.883 4.428 -19.793 1.00 98.25 79 THR A C 1
ATOM 566 O O . THR A 1 79 ? 11.967 4.840 -19.079 1.00 98.25 79 THR A O 1
ATOM 569 N N . VAL A 1 80 ? 14.065 4.035 -19.315 1.00 98.19 80 VAL A N 1
ATOM 570 C CA . VAL A 1 80 ? 14.480 4.119 -17.911 1.00 98.19 80 VAL A CA 1
ATOM 571 C C . VAL A 1 80 ? 15.722 5.000 -17.823 1.00 98.19 80 VAL A C 1
ATOM 573 O O . VAL A 1 80 ? 16.678 4.794 -18.576 1.00 98.19 80 VAL A O 1
ATOM 576 N N . GLU A 1 81 ? 15.725 5.961 -16.904 1.00 96.62 81 GLU A N 1
ATOM 577 C CA . GLU A 1 81 ? 16.883 6.804 -16.611 1.00 96.62 81 GLU A CA 1
ATOM 578 C C . GLU A 1 81 ? 17.346 6.596 -15.150 1.00 96.62 81 GLU A C 1
ATOM 580 O O . GLU A 1 81 ? 16.513 6.393 -14.266 1.00 96.62 81 GLU A O 1
ATOM 585 N N . PRO A 1 82 ? 18.662 6.618 -14.878 1.00 96.12 82 PRO A N 1
ATOM 586 C CA . PRO A 1 82 ? 19.733 6.692 -15.864 1.00 96.12 82 PRO A CA 1
ATOM 587 C C . PRO A 1 82 ? 19.769 5.424 -16.724 1.00 96.12 82 PRO A C 1
ATOM 589 O O . PRO A 1 82 ? 19.319 4.360 -16.307 1.00 96.12 82 PRO A O 1
ATOM 592 N N . ALA A 1 83 ? 20.358 5.505 -17.919 1.00 97.06 83 ALA A N 1
ATOM 593 C CA . ALA A 1 83 ? 20.466 4.353 -18.827 1.00 97.06 83 ALA A CA 1
ATOM 594 C C . ALA A 1 83 ? 21.261 3.168 -18.229 1.00 97.06 83 ALA A C 1
ATOM 596 O O . ALA A 1 83 ? 21.266 2.071 -18.780 1.00 97.06 83 ALA A O 1
ATOM 597 N N . THR A 1 84 ? 21.949 3.391 -17.107 1.00 96.56 84 THR A N 1
ATOM 598 C CA . THR A 1 84 ? 22.668 2.385 -16.317 1.00 96.56 84 THR A CA 1
ATOM 599 C C . THR A 1 84 ? 21.825 1.748 -15.207 1.00 96.56 84 THR A C 1
ATOM 601 O O . THR A 1 84 ? 22.302 0.813 -14.564 1.00 96.56 84 THR A O 1
ATOM 604 N N . ALA A 1 85 ? 20.613 2.243 -14.940 1.00 97.75 85 ALA A N 1
ATOM 605 C CA . ALA A 1 85 ? 19.734 1.706 -13.906 1.00 97.75 85 ALA A CA 1
ATOM 606 C C . ALA A 1 85 ? 19.135 0.334 -14.249 1.00 97.75 85 ALA A C 1
ATOM 608 O O . ALA A 1 85 ? 19.082 -0.497 -13.337 1.00 97.75 85 ALA A O 1
ATOM 609 N N . PRO A 1 86 ? 18.707 0.051 -15.499 1.00 98.38 86 PRO A N 1
ATOM 610 C CA . PRO A 1 86 ? 18.208 -1.269 -15.866 1.00 98.38 86 PRO A CA 1
ATOM 611 C C . PRO A 1 86 ? 19.212 -2.384 -15.583 1.00 98.38 86 PRO A C 1
ATOM 613 O O . PRO A 1 86 ? 20.353 -2.352 -16.048 1.00 98.38 86 PRO A O 1
ATOM 616 N N . ARG A 1 87 ? 18.760 -3.408 -14.863 1.00 98.00 87 ARG A N 1
ATOM 617 C CA . ARG A 1 87 ? 19.536 -4.597 -14.523 1.00 98.00 87 ARG A CA 1
ATOM 618 C C . ARG A 1 87 ? 18.670 -5.836 -14.731 1.00 98.00 87 ARG A C 1
ATOM 620 O O . ARG A 1 87 ? 17.798 -6.117 -13.919 1.00 98.00 87 ARG A O 1
ATOM 627 N N . PHE A 1 88 ? 18.928 -6.582 -15.799 1.00 98.38 88 PHE A N 1
ATOM 628 C CA . PHE A 1 88 ? 18.294 -7.886 -15.972 1.00 98.38 88 PHE A CA 1
ATOM 629 C C . PHE A 1 88 ? 18.791 -8.860 -14.896 1.00 98.38 88 PHE A C 1
ATOM 631 O O . PHE A 1 88 ? 19.996 -8.929 -14.628 1.00 98.38 88 PHE A O 1
ATOM 638 N N . ASP A 1 89 ? 17.860 -9.588 -14.292 1.00 98.12 89 ASP A N 1
ATOM 639 C CA . ASP A 1 89 ? 18.100 -10.611 -13.281 1.00 98.12 89 ASP A CA 1
ATOM 640 C C . ASP A 1 89 ? 16.902 -11.564 -13.242 1.00 98.12 89 ASP A C 1
ATOM 642 O O . ASP A 1 89 ? 15.829 -11.188 -12.774 1.00 98.12 89 ASP A O 1
ATOM 646 N N . GLU A 1 90 ? 17.081 -12.790 -13.740 1.00 97.62 90 GLU A N 1
ATOM 647 C CA . GLU A 1 90 ? 16.009 -13.796 -13.813 1.00 97.62 90 GLU A CA 1
ATO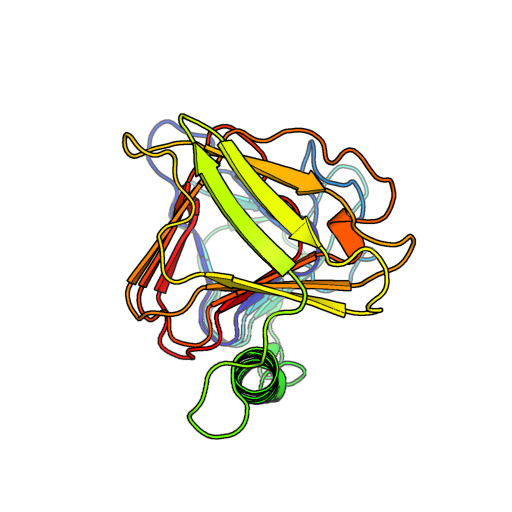M 648 C C . GLU A 1 90 ? 15.416 -14.141 -12.437 1.00 97.62 90 GLU A C 1
ATOM 650 O O . GLU A 1 90 ? 14.246 -14.508 -12.343 1.00 97.62 90 GLU A O 1
ATOM 655 N N . ASP A 1 91 ? 16.189 -13.934 -11.367 1.00 97.00 91 ASP A N 1
ATOM 656 C CA . ASP A 1 91 ? 15.800 -14.203 -9.985 1.00 97.00 91 ASP A CA 1
ATOM 657 C C . ASP A 1 91 ? 15.521 -12.911 -9.191 1.00 97.00 91 ASP A C 1
ATOM 659 O O . ASP A 1 91 ? 15.456 -12.943 -7.959 1.00 97.00 91 ASP A O 1
ATOM 663 N N . ALA A 1 92 ? 15.314 -11.764 -9.861 1.00 95.75 92 ALA A N 1
ATOM 664 C CA . ALA A 1 92 ? 15.156 -10.451 -9.220 1.00 95.75 92 ALA A CA 1
ATOM 665 C C . ALA A 1 92 ? 14.156 -10.461 -8.049 1.00 95.75 92 ALA A C 1
ATOM 667 O O . ALA A 1 92 ? 14.413 -9.891 -6.986 1.00 95.75 92 ALA A O 1
ATOM 668 N N . ALA A 1 93 ? 13.012 -11.125 -8.235 1.00 95.44 93 ALA A N 1
ATOM 669 C CA . ALA A 1 93 ? 11.946 -11.187 -7.240 1.00 95.44 93 ALA A CA 1
ATOM 670 C C . ALA A 1 93 ? 12.054 -12.371 -6.262 1.00 95.44 93 ALA A C 1
ATOM 672 O O . ALA A 1 93 ? 11.274 -12.419 -5.310 1.00 95.44 93 ALA A O 1
ATOM 673 N N . ALA A 1 94 ? 13.006 -13.296 -6.442 1.00 95.56 94 ALA A N 1
ATOM 674 C CA . ALA A 1 94 ? 13.155 -14.490 -5.604 1.00 95.56 94 ALA A CA 1
ATOM 675 C C . ALA A 1 94 ? 13.225 -14.199 -4.088 1.00 95.56 94 ALA A C 1
ATOM 677 O O . ALA A 1 94 ? 12.621 -14.948 -3.321 1.00 95.56 94 ALA A O 1
ATOM 678 N N . PRO A 1 95 ? 13.858 -13.104 -3.608 1.00 94.81 95 PRO A N 1
ATOM 679 C CA . PRO A 1 95 ? 13.855 -12.776 -2.179 1.00 94.81 95 PRO A CA 1
ATOM 680 C C . PRO A 1 95 ? 12.470 -12.439 -1.605 1.00 94.81 95 PRO A C 1
ATOM 682 O O . PRO A 1 95 ? 12.298 -12.421 -0.388 1.00 94.81 95 PRO A O 1
ATOM 685 N N . TYR A 1 96 ? 11.499 -12.133 -2.466 1.00 94.31 96 TYR A N 1
ATOM 686 C CA . TYR A 1 96 ? 10.199 -11.583 -2.095 1.00 94.31 96 TYR A CA 1
ATOM 687 C C . TYR A 1 96 ? 9.034 -12.543 -2.372 1.00 94.31 96 TYR A C 1
ATOM 689 O O . TYR A 1 96 ? 7.917 -12.273 -1.932 1.00 94.31 96 TYR A O 1
ATOM 697 N N . THR A 1 97 ? 9.255 -13.660 -3.074 1.00 92.00 97 THR A N 1
ATOM 698 C CA . THR A 1 97 ? 8.182 -14.589 -3.479 1.00 92.00 97 THR A CA 1
ATOM 699 C C . THR A 1 97 ? 7.424 -15.163 -2.284 1.00 92.00 97 THR A C 1
ATOM 701 O O . THR A 1 97 ? 6.194 -15.212 -2.303 1.00 92.00 97 THR A O 1
ATOM 704 N N . GLU A 1 98 ? 8.142 -15.509 -1.215 1.00 93.44 98 GLU A N 1
ATOM 705 C CA . GLU A 1 98 ? 7.560 -16.051 0.018 1.00 93.44 98 GLU A CA 1
ATOM 706 C C . GLU A 1 98 ? 6.899 -14.983 0.900 1.00 93.44 98 GLU A C 1
ATOM 708 O O . GLU A 1 98 ? 6.127 -15.322 1.795 1.00 93.44 98 GLU A O 1
ATOM 713 N N . LEU A 1 99 ? 7.141 -13.688 0.655 1.00 92.44 99 LEU A N 1
ATOM 714 C CA . LEU A 1 99 ? 6.514 -12.634 1.457 1.00 92.44 99 LEU A CA 1
ATOM 715 C C . LEU A 1 99 ? 5.014 -12.556 1.210 1.00 92.44 99 LEU A C 1
ATOM 717 O O . LEU A 1 99 ? 4.269 -12.315 2.147 1.00 92.44 99 LEU A O 1
ATOM 721 N N . ARG A 1 100 ? 4.542 -12.771 -0.022 1.00 90.50 100 ARG A N 1
ATOM 722 C CA . ARG A 1 100 ? 3.106 -12.678 -0.325 1.00 90.50 100 ARG A CA 1
ATOM 723 C C . ARG A 1 100 ? 2.260 -13.660 0.501 1.00 90.50 100 ARG A C 1
ATOM 725 O O . ARG A 1 100 ? 1.345 -13.179 1.163 1.00 90.50 100 ARG A O 1
ATOM 732 N N . PRO A 1 101 ? 2.537 -14.982 0.534 1.00 94.38 101 PRO A N 1
ATOM 733 C CA . PRO A 1 101 ? 1.782 -15.889 1.398 1.00 94.38 101 PRO A CA 1
ATOM 734 C C . PRO A 1 101 ? 1.951 -15.568 2.892 1.00 94.38 101 PRO A C 1
ATOM 736 O O . PRO A 1 101 ? 0.970 -15.646 3.625 1.00 94.38 101 PRO A O 1
ATOM 739 N N . GLN A 1 102 ? 3.138 -15.134 3.339 1.00 96.00 102 GLN A N 1
ATOM 740 C CA . GLN A 1 102 ? 3.354 -14.711 4.733 1.00 96.00 102 GLN A CA 1
ATOM 741 C C . GLN A 1 102 ? 2.525 -13.475 5.106 1.00 96.00 102 GLN A C 1
ATOM 743 O O . GLN A 1 102 ? 1.976 -13.409 6.199 1.00 96.00 102 GLN A O 1
ATOM 748 N N . LEU A 1 103 ? 2.411 -12.500 4.202 1.00 95.69 103 LEU A N 1
ATOM 749 C CA . LEU A 1 103 ? 1.605 -11.295 4.389 1.00 95.69 103 LEU A CA 1
ATOM 750 C C . LEU A 1 103 ? 0.108 -11.616 4.390 1.00 95.69 103 LEU A C 1
ATOM 752 O O . LEU A 1 103 ? -0.620 -11.042 5.193 1.00 95.69 103 LEU A O 1
ATOM 756 N N . THR A 1 104 ? -0.349 -12.554 3.555 1.00 96.62 104 THR A N 1
ATOM 757 C CA . THR A 1 104 ? -1.729 -13.063 3.598 1.00 96.62 104 THR A CA 1
ATOM 758 C C . THR A 1 104 ? -2.031 -13.738 4.936 1.00 96.62 104 THR A C 1
ATOM 760 O O . THR A 1 104 ? -3.036 -13.421 5.568 1.00 96.62 104 THR A O 1
ATOM 763 N N . GLU A 1 105 ? -1.149 -14.626 5.404 1.00 97.19 105 GLU A N 1
ATOM 764 C CA . GLU A 1 105 ? -1.299 -15.292 6.703 1.00 97.19 105 GLU A CA 1
ATOM 765 C C . GLU A 1 105 ? -1.275 -14.285 7.862 1.00 97.19 105 GLU A C 1
ATOM 767 O O . GLU A 1 105 ? -2.138 -14.330 8.738 1.00 97.19 105 GLU A O 1
ATOM 772 N N . ALA A 1 106 ? -0.333 -13.338 7.846 1.00 97.69 106 ALA A N 1
ATOM 773 C CA . ALA A 1 106 ? -0.230 -12.288 8.853 1.00 97.69 106 ALA A CA 1
ATOM 774 C C . ALA A 1 106 ? -1.481 -11.401 8.872 1.00 97.69 106 ALA A C 1
ATOM 776 O O . ALA A 1 106 ? -2.050 -11.181 9.936 1.00 97.69 106 ALA A O 1
ATOM 777 N N . SER A 1 107 ? -1.947 -10.952 7.702 1.00 98.12 107 SER A N 1
ATOM 778 C CA . SER A 1 107 ? -3.160 -10.142 7.556 1.00 98.12 107 SER A CA 1
ATOM 779 C C . SER A 1 107 ? -4.378 -10.832 8.169 1.00 98.12 107 SER A C 1
ATOM 781 O O . SER A 1 107 ? -5.103 -10.215 8.951 1.00 98.12 107 SER A O 1
ATOM 783 N N . HIS A 1 108 ? -4.560 -12.126 7.890 1.00 97.81 108 HIS A N 1
ATOM 784 C CA . HIS A 1 108 ? -5.638 -12.914 8.479 1.00 97.81 108 HIS A CA 1
ATOM 785 C C . HIS A 1 108 ? -5.460 -13.084 9.995 1.00 97.81 108 HIS A C 1
ATOM 787 O O . HIS A 1 108 ? -6.398 -12.870 10.750 1.00 97.81 108 HIS A O 1
ATOM 793 N N . CYS A 1 109 ? -4.256 -13.415 10.467 1.00 97.56 109 CYS A N 1
ATOM 794 C CA . CYS A 1 109 ? -3.946 -13.571 11.896 1.00 97.56 109 CYS A CA 1
ATOM 795 C C . CYS A 1 109 ? -4.185 -12.281 12.707 1.00 97.56 109 CYS A C 1
ATOM 797 O O . CYS A 1 109 ? -4.608 -12.313 13.865 1.00 97.56 109 CYS A O 1
ATOM 799 N N . TYR A 1 110 ? -3.933 -11.121 12.100 1.00 97.88 110 TYR A N 1
ATOM 800 C CA . TYR A 1 110 ? -4.197 -9.820 12.713 1.00 97.88 110 TYR A CA 1
ATOM 801 C C . TYR A 1 110 ? -5.696 -9.521 12.825 1.00 97.88 110 TYR A C 1
ATOM 803 O O . TYR A 1 110 ? -6.107 -8.822 13.752 1.00 97.88 110 TYR A O 1
ATOM 811 N N . ALA A 1 111 ? -6.507 -10.064 11.922 1.00 98.25 111 ALA A N 1
ATOM 812 C CA . ALA A 1 111 ? -7.938 -9.805 11.848 1.00 98.25 111 ALA A CA 1
ATOM 813 C C . ALA A 1 111 ? -8.811 -10.861 12.539 1.00 98.25 111 ALA A C 1
ATOM 815 O O . ALA A 1 111 ? -9.875 -10.518 13.039 1.00 98.25 111 ALA A O 1
ATOM 816 N N . TYR A 1 112 ? -8.372 -12.115 12.627 1.00 98.25 112 TYR A N 1
ATOM 817 C CA . TYR A 1 112 ? -9.228 -13.224 13.044 1.00 98.25 112 TYR A CA 1
ATOM 818 C C . TYR A 1 112 ? -8.611 -14.093 14.142 1.00 98.25 112 TYR A C 1
ATOM 820 O O . TYR A 1 112 ? -7.431 -14.445 14.087 1.00 98.25 112 TYR A O 1
ATOM 828 N N . ASP A 1 113 ? -9.454 -14.519 15.083 1.00 96.12 113 ASP A N 1
ATOM 829 C CA . ASP A 1 113 ? -9.200 -15.616 16.017 1.00 96.12 113 ASP A CA 1
ATOM 830 C C . ASP A 1 113 ? -10.045 -16.830 15.584 1.00 96.12 113 ASP A C 1
ATOM 832 O O . ASP A 1 113 ? -11.182 -17.038 16.009 1.00 96.12 113 ASP A O 1
ATOM 836 N N . GLY A 1 114 ? -9.492 -17.640 14.677 1.00 92.94 114 GLY A N 1
ATOM 837 C CA . GLY A 1 114 ? -10.262 -18.668 13.969 1.00 92.94 114 GLY A CA 1
ATOM 838 C C . GLY A 1 114 ? -11.099 -18.041 12.855 1.00 92.94 114 GLY A C 1
ATOM 839 O O . GLY A 1 114 ? -10.530 -17.413 11.970 1.00 92.94 114 GLY A O 1
ATOM 840 N N . ASP A 1 115 ? -12.421 -18.219 12.911 1.00 91.06 115 ASP A N 1
ATOM 841 C CA . ASP A 1 115 ? -13.376 -17.596 11.975 1.00 91.06 115 ASP A CA 1
ATOM 842 C C . ASP A 1 115 ? -14.036 -16.333 12.568 1.00 91.06 115 ASP A C 1
ATOM 844 O O . ASP A 1 115 ? -14.824 -15.660 11.903 1.00 91.06 115 ASP A O 1
ATOM 848 N N . GLU A 1 116 ? -13.758 -16.021 13.837 1.00 97.06 116 GLU A N 1
ATOM 849 C CA . GLU A 1 116 ? -14.306 -14.855 14.528 1.00 97.06 116 GLU A CA 1
ATOM 850 C C . GLU A 1 116 ? -13.363 -13.663 14.383 1.00 97.06 116 GLU A C 1
ATOM 852 O O . GLU A 1 116 ? -12.140 -13.821 14.378 1.00 97.06 116 GLU A O 1
ATOM 857 N N . HIS A 1 117 ? -13.928 -12.459 14.279 1.00 97.75 117 HIS A N 1
ATOM 858 C CA . HIS A 1 117 ? -13.133 -11.238 14.321 1.00 97.75 117 HIS A CA 1
ATOM 859 C C . HIS A 1 117 ? -12.372 -11.166 15.644 1.00 97.75 117 HIS A C 1
ATOM 861 O O . HIS A 1 117 ? -12.904 -11.486 16.710 1.00 97.75 117 HIS A O 1
ATOM 867 N N . ARG A 1 118 ? -11.127 -10.711 15.566 1.00 97.06 118 ARG A N 1
ATOM 868 C CA . ARG A 1 118 ? -10.277 -10.499 16.731 1.00 97.06 118 ARG A CA 1
ATOM 869 C C . ARG A 1 118 ? -10.913 -9.479 17.674 1.00 97.06 118 ARG A C 1
ATOM 871 O O . ARG A 1 118 ? -11.423 -8.450 17.232 1.00 97.06 118 ARG A O 1
ATOM 878 N N . GLU A 1 119 ? -10.835 -9.737 18.978 1.00 97.75 119 GLU A N 1
ATOM 879 C CA . GLU A 1 119 ? -11.413 -8.848 19.991 1.00 97.75 119 GLU A CA 1
ATOM 880 C C . GLU A 1 119 ? -10.819 -7.431 19.897 1.00 97.75 119 GLU A C 1
ATOM 882 O O . GLU A 1 119 ? -9.602 -7.229 19.969 1.00 97.75 119 GLU A O 1
ATOM 887 N N . ALA A 1 120 ? -11.693 -6.437 19.734 1.00 98.38 120 ALA A N 1
ATOM 888 C CA . ALA A 1 120 ? -11.300 -5.040 19.666 1.00 98.38 120 ALA A CA 1
ATOM 889 C C . ALA A 1 120 ? -10.941 -4.504 21.060 1.00 98.38 120 ALA A C 1
ATOM 891 O O . ALA A 1 120 ? -11.708 -4.632 22.013 1.00 98.38 120 ALA A O 1
ATOM 892 N N . THR A 1 121 ? -9.801 -3.824 21.164 1.00 98.44 121 THR A N 1
ATOM 893 C CA . THR A 1 121 ? -9.394 -3.084 22.373 1.00 98.44 121 THR A CA 1
ATOM 894 C C . THR A 1 121 ? -9.697 -1.590 22.248 1.00 98.44 121 THR A C 1
ATOM 896 O O . THR A 1 121 ? -9.348 -0.796 23.116 1.00 98.44 121 THR A O 1
ATOM 899 N N . GLY A 1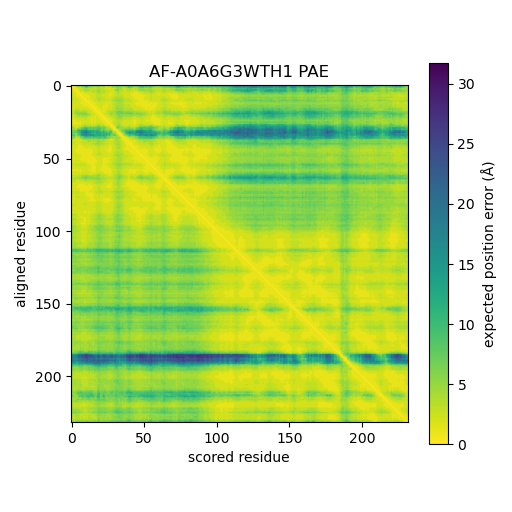 122 ? -10.310 -1.180 21.142 1.00 98.06 122 GLY A N 1
ATOM 900 C CA . GLY A 1 122 ? -10.726 0.183 20.884 1.00 98.06 122 GLY A CA 1
ATOM 901 C C . GLY A 1 122 ? -12.117 0.232 20.272 1.00 98.06 122 GLY A C 1
ATOM 902 O O . GLY A 1 122 ? -12.700 -0.770 19.868 1.00 98.06 122 GLY A O 1
ATOM 903 N N . THR A 1 123 ? -12.658 1.438 20.200 1.00 98.50 123 THR A N 1
ATOM 904 C CA . THR A 1 123 ? -13.935 1.724 19.543 1.00 98.50 123 THR A CA 1
ATOM 905 C C . THR A 1 123 ? -13.732 2.775 18.470 1.00 98.50 123 THR A C 1
ATOM 907 O O . THR A 1 123 ? -12.783 3.557 18.532 1.00 98.50 123 THR A O 1
ATOM 910 N N . TRP A 1 124 ? -14.627 2.830 17.493 1.00 97.75 124 TRP A N 1
ATOM 911 C CA . TRP A 1 124 ? -14.617 3.897 16.506 1.00 97.75 124 TRP A CA 1
ATOM 912 C C . TRP A 1 124 ? -16.005 4.494 16.323 1.00 97.75 124 TRP A C 1
ATOM 914 O O . TRP A 1 124 ? -17.025 3.834 16.519 1.00 97.75 124 TRP A O 1
ATOM 924 N N . VAL A 1 125 ? -16.030 5.773 15.964 1.00 97.19 125 VAL A N 1
ATOM 925 C CA . VAL A 1 125 ? -17.246 6.511 15.627 1.00 97.19 125 VAL A CA 1
ATOM 926 C C . VAL A 1 125 ? -16.967 7.350 14.396 1.00 97.19 125 VAL A C 1
ATOM 928 O O . VAL A 1 125 ? -15.937 8.013 14.302 1.00 97.19 125 VAL A O 1
ATOM 931 N N . LYS A 1 126 ? -17.910 7.342 13.466 1.00 95.19 126 LYS A N 1
ATOM 932 C CA . LYS A 1 126 ? -17.923 8.217 12.304 1.00 95.19 126 LYS A CA 1
ATOM 933 C C . LYS A 1 126 ? -18.989 9.290 12.528 1.00 95.19 126 LYS A C 1
ATOM 935 O O . LYS A 1 126 ? -20.119 8.936 12.837 1.00 95.19 126 LYS A O 1
ATOM 940 N N . THR A 1 127 ? -18.600 10.561 12.433 1.00 95.19 127 THR A N 1
ATOM 941 C CA . THR A 1 127 ? -19.468 11.730 12.643 1.00 95.19 127 THR A CA 1
ATOM 942 C C . THR A 1 127 ? -19.060 12.828 11.668 1.00 95.19 127 THR A C 1
ATOM 944 O O . THR A 1 127 ? -17.944 13.343 11.754 1.00 95.19 127 THR A O 1
ATOM 947 N N . GLY A 1 128 ? -19.960 13.227 10.769 1.00 94.38 128 GLY A N 1
ATOM 948 C CA . GLY A 1 128 ? -19.658 14.214 9.738 1.00 94.38 128 GLY A CA 1
ATOM 949 C C . GLY A 1 128 ? -18.491 13.775 8.852 1.00 94.38 128 GLY A C 1
ATOM 950 O O . GLY A 1 128 ? -18.563 12.748 8.178 1.00 94.38 128 GLY A O 1
ATOM 951 N N . ASP A 1 129 ? -17.423 14.569 8.852 1.00 93.19 129 ASP A N 1
ATOM 952 C CA . ASP A 1 129 ? -16.197 14.377 8.075 1.00 93.19 129 ASP A CA 1
ATOM 953 C C . ASP A 1 129 ? -15.044 13.773 8.890 1.00 93.19 129 ASP A C 1
ATOM 955 O O . ASP A 1 129 ? -13.898 13.802 8.442 1.00 93.19 129 ASP A O 1
ATOM 959 N N . LEU A 1 130 ? -15.326 13.234 10.080 1.00 92.94 130 LEU A N 1
ATOM 960 C CA . LEU A 1 130 ? -14.331 12.611 10.946 1.00 92.94 130 LEU A CA 1
ATOM 961 C C . LEU A 1 130 ? -14.699 11.168 11.284 1.00 92.94 130 LEU A C 1
ATOM 963 O O . LEU A 1 130 ? -15.834 10.850 11.643 1.00 92.94 130 LEU A O 1
ATOM 967 N N . MET A 1 131 ? -13.680 10.318 11.289 1.00 94.56 131 MET A N 1
ATOM 968 C CA . MET A 1 131 ? -13.710 8.968 11.821 1.00 94.56 131 MET A CA 1
ATOM 969 C C . MET A 1 131 ? -12.728 8.908 12.991 1.00 94.56 131 MET A C 1
ATOM 971 O O . MET A 1 131 ? -11.516 9.047 12.835 1.00 94.56 131 MET A O 1
ATOM 975 N N . THR A 1 132 ? -13.274 8.802 14.197 1.00 95.12 132 THR A N 1
ATOM 976 C CA . THR A 1 132 ? -12.523 8.841 15.451 1.00 95.12 132 THR A CA 1
ATOM 977 C C . THR A 1 132 ? -12.353 7.437 15.999 1.00 95.12 132 THR A C 1
ATOM 979 O O . THR A 1 132 ? -13.340 6.779 16.306 1.00 95.12 132 THR A O 1
ATOM 982 N N . PHE A 1 133 ? -11.108 7.024 16.186 1.00 96.44 133 PHE A N 1
ATOM 983 C CA . PHE A 1 133 ? -10.671 5.790 16.820 1.00 96.44 133 PHE A CA 1
ATOM 984 C C . PHE A 1 133 ? -10.245 6.095 18.261 1.00 96.44 133 PHE A C 1
ATOM 986 O O . PHE A 1 133 ? -9.351 6.907 18.499 1.00 96.44 133 PHE A O 1
ATOM 993 N N . THR A 1 134 ? -10.894 5.470 19.238 1.00 97.38 134 THR A N 1
ATOM 994 C CA . THR A 1 134 ? -10.590 5.623 20.667 1.00 97.38 134 THR A CA 1
ATOM 995 C C . THR A 1 134 ? -10.084 4.303 21.231 1.00 97.38 134 THR A C 1
ATOM 997 O O . THR A 1 134 ? -10.854 3.348 21.334 1.00 97.38 134 THR A O 1
ATOM 1000 N N . GLY A 1 135 ? -8.801 4.257 21.584 1.00 97.50 135 GLY A N 1
ATOM 1001 C CA . GLY A 1 135 ? -8.195 3.119 22.270 1.00 97.50 135 GLY A CA 1
ATOM 1002 C C . GLY A 1 135 ? -8.626 3.004 23.733 1.00 97.50 135 GLY A C 1
ATOM 1003 O O . GLY A 1 135 ? -9.221 3.924 24.299 1.00 97.50 135 GLY A O 1
ATOM 1004 N N . ASP A 1 136 ? -8.291 1.884 24.367 1.00 97.81 136 ASP A N 1
ATOM 1005 C CA . ASP A 1 136 ? -8.582 1.629 25.787 1.00 97.81 136 ASP A CA 1
ATOM 1006 C C . ASP A 1 136 ? -7.630 2.339 26.767 1.00 97.81 136 ASP A C 1
ATOM 1008 O O . ASP A 1 136 ? -7.821 2.271 27.983 1.00 97.81 136 ASP A O 1
ATOM 1012 N N . GLY A 1 137 ? -6.585 3.005 26.265 1.00 96.56 137 GLY A N 1
ATOM 1013 C CA . GLY A 1 137 ? -5.592 3.696 27.083 1.00 96.56 137 GLY A CA 1
ATOM 1014 C C . GLY A 1 137 ? -4.627 2.789 27.850 1.00 96.56 137 GLY A C 1
ATOM 1015 O O . GLY A 1 137 ? -3.881 3.302 28.685 1.00 96.56 137 GLY A O 1
ATOM 1016 N N . SER A 1 138 ? -4.596 1.476 27.590 1.00 97.12 138 SER A N 1
ATOM 1017 C CA . SER A 1 138 ? -3.728 0.545 28.328 1.00 97.12 138 SER A CA 1
ATOM 1018 C C . SER A 1 138 ? -3.123 -0.603 27.514 1.00 97.12 138 SER A C 1
ATOM 1020 O O . SER A 1 138 ? -2.006 -1.023 27.821 1.00 97.12 138 SER A O 1
ATOM 1022 N N . SER A 1 139 ? -3.800 -1.100 26.477 1.00 97.88 139 SER A N 1
ATOM 1023 C CA . SER A 1 139 ? -3.299 -2.201 25.655 1.00 97.88 139 SER A CA 1
ATOM 1024 C C . SER A 1 139 ? -2.097 -1.782 24.807 1.00 97.88 139 SER A C 1
ATOM 1026 O O . SER A 1 139 ? -2.060 -0.699 24.221 1.00 97.88 139 SER A O 1
ATOM 1028 N N . ALA A 1 140 ? -1.108 -2.673 24.706 1.00 96.25 140 ALA A N 1
ATOM 1029 C CA . ALA A 1 140 ? 0.072 -2.454 23.867 1.00 96.25 140 ALA A CA 1
ATOM 1030 C C . ALA A 1 140 ? -0.258 -2.476 22.363 1.00 96.25 140 ALA A C 1
ATOM 1032 O O . ALA A 1 140 ? 0.458 -1.872 21.567 1.00 96.25 140 ALA A O 1
ATOM 1033 N N . ILE A 1 141 ? -1.342 -3.159 21.985 1.00 97.62 141 ILE A N 1
ATOM 1034 C CA . ILE A 1 141 ? -1.909 -3.140 20.638 1.00 97.62 141 ILE A CA 1
ATOM 1035 C C . ILE A 1 141 ? -3.338 -2.623 20.758 1.00 97.62 141 ILE A C 1
ATOM 1037 O O . ILE A 1 141 ? -4.127 -3.181 21.515 1.00 97.62 141 ILE A O 1
ATOM 1041 N N . GLN A 1 142 ? -3.647 -1.556 20.030 1.00 98.06 142 GLN A N 1
ATOM 1042 C CA . GLN A 1 142 ? -4.972 -0.964 19.926 1.00 98.06 142 GLN A CA 1
ATOM 1043 C C . GLN A 1 142 ? -5.657 -1.513 18.675 1.00 98.06 142 GLN A C 1
ATOM 1045 O O . GLN A 1 142 ? -5.287 -1.141 17.561 1.00 98.06 142 GLN A O 1
ATOM 1050 N N . ILE A 1 143 ? -6.604 -2.430 18.864 1.00 98.62 143 ILE A N 1
ATOM 1051 C CA . ILE A 1 143 ? -7.292 -3.150 17.789 1.00 98.62 143 ILE A CA 1
ATOM 1052 C C . ILE A 1 143 ? -8.655 -2.511 17.550 1.00 98.62 143 ILE A C 1
ATOM 1054 O O . ILE A 1 143 ? -9.469 -2.409 18.471 1.00 98.62 143 ILE A O 1
ATOM 1058 N N . PHE A 1 144 ? -8.906 -2.119 16.305 1.00 98.75 144 PHE A N 1
ATOM 1059 C CA . PHE A 1 144 ? -10.182 -1.585 15.850 1.00 98.75 144 PHE A CA 1
ATOM 1060 C C . PHE A 1 144 ? -10.806 -2.533 14.830 1.00 98.75 144 PHE A C 1
ATOM 1062 O O . PHE A 1 144 ? -10.184 -2.854 13.819 1.00 98.75 144 PHE A O 1
ATOM 1069 N N . ASP A 1 145 ? -12.038 -2.954 15.107 1.00 98.56 145 ASP A N 1
ATOM 1070 C CA . ASP A 1 145 ? -12.871 -3.748 14.206 1.00 98.56 145 ASP A CA 1
ATOM 1071 C C . ASP A 1 145 ? -13.773 -2.812 13.399 1.00 98.56 145 ASP A C 1
ATOM 1073 O O . ASP A 1 145 ? -14.694 -2.211 13.958 1.00 98.56 145 ASP A O 1
ATOM 1077 N N . VAL A 1 146 ? -13.475 -2.632 12.111 1.00 98.62 146 VAL A N 1
ATOM 1078 C CA . VAL A 1 146 ? -14.192 -1.715 11.222 1.00 98.62 146 VAL A CA 1
ATOM 1079 C C . VAL A 1 146 ? -14.896 -2.488 10.113 1.00 98.62 146 VAL A C 1
ATOM 1081 O O . VAL A 1 146 ? -14.270 -2.984 9.181 1.00 98.62 146 VAL A O 1
ATOM 1084 N N . ASP A 1 147 ? -16.225 -2.499 10.156 1.00 97.06 147 ASP A N 1
ATOM 1085 C CA . ASP A 1 147 ? -17.081 -2.994 9.072 1.00 97.06 147 ASP A CA 1
ATOM 1086 C C . ASP A 1 147 ? -17.758 -1.823 8.335 1.00 97.06 147 ASP A C 1
ATOM 1088 O O . ASP A 1 147 ? -18.975 -1.633 8.363 1.00 97.06 147 ASP A O 1
ATOM 1092 N N . ALA A 1 148 ? -16.942 -0.949 7.743 1.00 97.38 148 ALA A N 1
ATOM 1093 C CA . ALA A 1 148 ? -17.397 0.208 6.979 1.00 97.38 148 ALA A CA 1
ATOM 1094 C C . ALA A 1 148 ? -16.288 0.748 6.070 1.00 97.38 148 ALA A C 1
ATOM 1096 O O . ALA A 1 148 ? -15.104 0.553 6.336 1.00 97.38 148 ALA A O 1
ATOM 1097 N N . ASP A 1 149 ? -16.678 1.511 5.049 1.00 97.50 149 ASP A N 1
ATOM 1098 C CA . ASP A 1 149 ? -15.729 2.324 4.291 1.00 97.50 149 ASP A CA 1
ATOM 1099 C C . ASP A 1 149 ? -15.133 3.434 5.168 1.00 97.50 149 ASP A C 1
ATOM 1101 O O . ASP A 1 149 ? -15.820 4.044 6.010 1.00 97.50 149 ASP A O 1
ATOM 1105 N N . LEU A 1 150 ? -13.847 3.706 4.938 1.00 96.12 150 LEU A N 1
ATOM 1106 C CA . LEU A 1 150 ? -13.070 4.747 5.606 1.00 96.12 150 LEU A CA 1
ATOM 1107 C C . LEU A 1 150 ? -13.283 6.092 4.896 1.00 96.12 150 LEU A C 1
ATOM 1109 O O . LEU A 1 150 ? -12.369 6.678 4.314 1.00 96.12 150 LEU A O 1
ATOM 1113 N N . GLU A 1 151 ? -14.528 6.549 4.933 1.00 95.25 151 GLU A N 1
ATOM 1114 C CA . GLU A 1 151 ? -15.031 7.770 4.301 1.00 95.25 151 GLU A CA 1
ATOM 1115 C C . GLU A 1 151 ? -15.901 8.572 5.273 1.00 95.25 151 GLU A C 1
ATOM 1117 O O . GLU A 1 151 ? -16.287 8.071 6.328 1.00 95.25 151 GLU A O 1
ATOM 1122 N N . SER A 1 152 ? -16.251 9.807 4.908 1.00 93.69 152 SER A N 1
ATOM 1123 C CA . SER A 1 152 ? -17.194 10.639 5.666 1.00 93.69 152 SER A CA 1
ATOM 1124 C C . SER A 1 152 ? -18.610 10.050 5.652 1.00 93.69 152 SER A C 1
ATOM 1126 O O . SER A 1 152 ? -18.949 9.225 4.803 1.00 93.69 152 SER A O 1
ATOM 1128 N N . GLU A 1 153 ? -19.486 10.498 6.555 1.00 92.19 153 GLU A N 1
ATOM 1129 C CA . GLU A 1 153 ? -20.893 10.056 6.578 1.00 92.19 153 GLU A CA 1
ATOM 1130 C C . GLU A 1 153 ? -21.649 10.361 5.275 1.00 92.19 153 GLU A C 1
ATOM 1132 O O . GLU A 1 153 ? -22.572 9.634 4.910 1.00 92.19 153 GLU A O 1
ATOM 1137 N N . ALA A 1 154 ? -21.270 11.432 4.574 1.00 90.94 154 ALA A N 1
ATOM 1138 C CA . ALA A 1 154 ? -21.902 11.852 3.324 1.00 90.94 154 ALA A CA 1
ATOM 1139 C C . ALA A 1 154 ? -21.304 11.176 2.073 1.00 90.94 154 ALA A C 1
ATOM 1141 O O . ALA A 1 154 ? -21.764 11.452 0.963 1.00 90.94 154 ALA A O 1
ATOM 1142 N N . GLY A 1 155 ? -20.299 10.312 2.246 1.00 87.38 155 GLY A N 1
ATOM 1143 C CA . GLY A 1 155 ? -19.449 9.812 1.168 1.00 87.38 155 GLY A CA 1
ATOM 1144 C C . GLY A 1 155 ? -18.362 10.824 0.792 1.00 87.38 155 GLY A C 1
ATOM 1145 O O . GLY A 1 155 ? -18.595 12.034 0.736 1.00 87.38 155 GLY A O 1
ATOM 1146 N N . GLY A 1 156 ? -17.145 10.337 0.556 1.00 90.88 156 GLY A N 1
ATOM 1147 C CA . GLY A 1 156 ? -15.973 11.169 0.259 1.00 90.88 156 GLY A CA 1
ATOM 1148 C C . GLY A 1 156 ? -15.050 11.397 1.458 1.00 90.88 156 GLY A C 1
ATOM 1149 O O . GLY A 1 156 ? -15.104 10.674 2.448 1.00 90.88 156 GLY A O 1
ATOM 1150 N N . ASN A 1 157 ? -14.164 12.390 1.356 1.00 93.38 157 ASN A N 1
ATOM 1151 C CA . ASN A 1 157 ? -12.990 12.479 2.229 1.00 93.38 157 ASN A CA 1
ATOM 1152 C C . ASN A 1 157 ? -13.331 12.628 3.724 1.00 93.38 157 ASN A C 1
ATOM 1154 O O . ASN A 1 157 ? -14.083 13.526 4.097 1.00 93.38 157 ASN A O 1
ATOM 1158 N N . THR A 1 158 ? -12.698 11.811 4.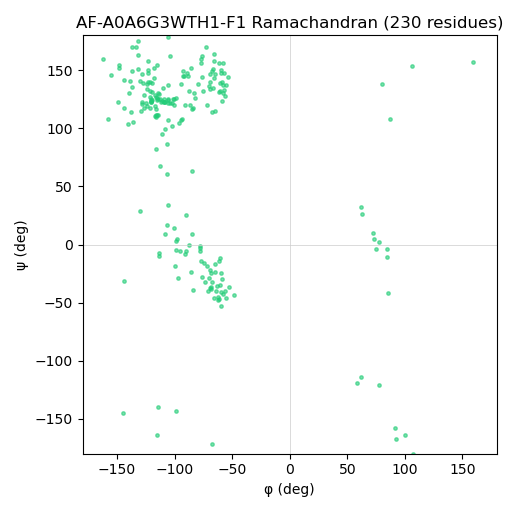568 1.00 92.62 158 THR A N 1
ATOM 1159 C CA . THR A 1 158 ? -12.739 11.893 6.036 1.00 92.62 158 THR A CA 1
ATOM 1160 C C . THR A 1 158 ? -11.372 12.219 6.631 1.00 92.62 158 THR A C 1
ATOM 1162 O O . THR A 1 158 ? -10.331 11.889 6.061 1.00 92.62 158 THR A O 1
ATOM 1165 N N . GLY A 1 159 ? -11.358 12.819 7.816 1.00 91.75 159 GLY A N 1
ATOM 1166 C CA . GLY A 1 159 ? -10.207 12.811 8.710 1.00 91.75 159 GLY A CA 1
ATOM 1167 C C . GLY A 1 159 ? -10.249 11.607 9.654 1.00 91.75 159 GLY A C 1
ATOM 1168 O O . GLY A 1 159 ? -11.323 11.163 10.050 1.00 91.75 159 GLY A O 1
ATOM 1169 N N . PHE A 1 160 ? -9.085 11.089 10.027 1.00 91.75 160 PHE A N 1
ATOM 1170 C CA . PHE A 1 160 ? -8.870 10.059 11.045 1.00 91.75 160 PHE A CA 1
ATOM 1171 C C . PHE A 1 160 ? -8.328 10.662 12.347 1.00 91.75 160 PHE A C 1
ATOM 1173 O O . PHE A 1 160 ? -7.265 11.274 12.398 1.00 91.75 160 PHE A O 1
ATOM 1180 N N . VAL A 1 161 ? -9.040 10.469 13.447 1.00 92.12 161 VAL A N 1
ATOM 1181 C CA . VAL A 1 161 ? -8.608 10.973 14.756 1.00 92.12 161 VAL A CA 1
ATOM 1182 C C . VAL A 1 161 ? -8.319 9.792 15.660 1.00 92.12 161 VAL A C 1
ATOM 1184 O O . VAL A 1 161 ? -9.163 8.916 15.793 1.00 92.12 161 VAL A O 1
ATOM 1187 N N . PHE A 1 162 ? -7.156 9.782 16.306 1.00 93.50 162 PHE A N 1
ATOM 1188 C CA . PHE A 1 162 ? -6.782 8.750 17.270 1.00 93.50 162 PHE A CA 1
ATOM 1189 C C . PHE A 1 162 ? -6.722 9.340 18.680 1.00 93.50 162 PHE A C 1
ATOM 1191 O O . PHE A 1 162 ? -5.971 10.280 18.933 1.00 93.50 162 PHE A O 1
ATOM 1198 N N . ASN A 1 163 ? -7.501 8.769 19.597 1.00 93.81 163 ASN A N 1
ATOM 1199 C CA . ASN A 1 163 ? -7.590 9.166 21.000 1.00 93.81 163 ASN A CA 1
ATOM 1200 C C . ASN A 1 163 ? -7.270 7.981 21.912 1.00 93.81 163 ASN A C 1
ATOM 1202 O O . ASN A 1 163 ? -7.549 6.835 21.570 1.00 93.81 163 ASN A O 1
ATOM 1206 N N . GLY A 1 164 ? -6.725 8.256 23.099 1.00 94.06 164 GLY A N 1
ATOM 1207 C CA . GLY A 1 164 ? -6.501 7.214 24.107 1.00 94.06 164 GLY A CA 1
ATOM 1208 C C . GLY A 1 164 ? -5.518 6.123 23.670 1.00 94.06 164 GLY A C 1
ATOM 1209 O O . GLY A 1 164 ? -5.616 4.999 24.148 1.00 94.06 164 GLY A O 1
ATOM 1210 N N . ILE A 1 165 ? -4.592 6.432 22.756 1.00 94.44 165 ILE A N 1
ATOM 1211 C CA . ILE A 1 165 ? -3.533 5.507 22.337 1.00 94.44 165 ILE A CA 1
ATOM 1212 C C . ILE A 1 165 ? -2.350 5.655 23.304 1.00 94.44 165 ILE A C 1
ATOM 1214 O O . ILE A 1 165 ? -1.816 6.764 23.410 1.00 94.44 165 ILE A O 1
ATOM 1218 N N . PRO A 1 166 ? -1.936 4.592 24.020 1.00 94.12 166 PRO A N 1
ATOM 1219 C CA . PRO A 1 166 ? -0.750 4.644 24.871 1.00 94.12 166 PRO A CA 1
ATOM 1220 C C . PRO A 1 166 ? 0.516 4.972 24.073 1.00 94.12 166 PRO A C 1
ATOM 1222 O O . PRO A 1 166 ? 0.639 4.617 22.900 1.00 94.12 166 PRO A O 1
ATOM 1225 N N . GLU A 1 167 ? 1.485 5.622 24.716 1.00 91.00 167 GLU A N 1
ATOM 1226 C CA . GLU A 1 167 ? 2.787 5.897 24.104 1.00 91.00 167 GLU A CA 1
ATOM 1227 C C . GLU A 1 167 ? 3.471 4.589 23.670 1.00 91.00 167 GLU A C 1
ATOM 1229 O O . GLU A 1 167 ? 3.556 3.633 24.441 1.00 91.00 167 GLU A O 1
ATOM 1234 N N . GLY A 1 168 ? 3.941 4.547 22.419 1.00 91.38 168 GLY A N 1
ATOM 1235 C CA . GLY A 1 168 ? 4.604 3.375 21.841 1.00 91.38 168 GLY A CA 1
ATOM 1236 C C . GLY A 1 168 ? 3.685 2.194 21.506 1.00 91.38 168 GLY A C 1
ATOM 1237 O O . GLY A 1 168 ? 4.194 1.154 21.094 1.00 91.38 168 GLY A O 1
ATOM 1238 N N . ALA A 1 169 ? 2.363 2.323 21.667 1.00 95.38 169 ALA A N 1
ATOM 1239 C CA . ALA A 1 169 ? 1.429 1.271 21.275 1.00 95.38 169 ALA A CA 1
ATOM 1240 C C . ALA A 1 169 ? 1.345 1.118 19.747 1.00 95.38 169 ALA A C 1
ATOM 1242 O O . ALA A 1 169 ? 1.409 2.096 18.998 1.00 95.38 169 ALA A O 1
ATOM 1243 N N . THR A 1 170 ? 1.135 -0.118 19.293 1.00 96.19 170 THR A N 1
ATOM 1244 C CA . THR A 1 170 ? 0.770 -0.421 17.905 1.00 96.19 170 THR A CA 1
ATOM 1245 C C . THR A 1 170 ? -0.714 -0.165 17.702 1.00 96.19 170 THR A C 1
ATOM 1247 O O . THR A 1 170 ? -1.526 -0.548 18.541 1.00 96.19 170 THR A O 1
ATOM 1250 N N . VAL A 1 171 ? -1.087 0.440 16.579 1.00 97.19 171 VAL A N 1
ATOM 1251 C CA . VAL A 1 171 ? -2.483 0.591 16.175 1.00 97.19 171 VAL A CA 1
ATOM 1252 C C . VAL A 1 171 ? -2.768 -0.308 14.985 1.00 97.19 171 VAL A C 1
ATOM 1254 O O . VAL A 1 171 ? -2.125 -0.195 13.944 1.00 97.19 171 VAL A O 1
ATOM 1257 N N . LEU A 1 172 ? -3.752 -1.185 15.149 1.00 98.44 172 LEU A N 1
ATOM 1258 C CA . LEU A 1 172 ? -4.223 -2.106 14.130 1.00 98.44 172 LEU A CA 1
ATOM 1259 C C . LEU A 1 172 ? -5.681 -1.787 13.808 1.00 98.44 172 LEU A C 1
ATOM 1261 O O . LEU A 1 172 ? -6.571 -2.017 14.628 1.00 98.44 172 LEU A O 1
ATOM 1265 N N . VAL A 1 173 ? -5.925 -1.269 12.609 1.00 98.56 173 VAL A N 1
ATOM 1266 C CA . VAL A 1 173 ? -7.277 -1.045 12.093 1.00 98.56 173 VAL A CA 1
ATOM 1267 C C . VAL A 1 173 ? -7.597 -2.159 11.106 1.00 98.56 173 VAL A C 1
ATOM 1269 O O . VAL A 1 173 ? -7.122 -2.130 9.972 1.00 98.56 173 VAL A O 1
ATOM 1272 N N . ASN A 1 174 ? -8.377 -3.148 11.543 1.00 98.75 174 ASN A N 1
ATOM 1273 C CA . ASN A 1 174 ? -8.877 -4.213 10.679 1.00 98.75 174 ASN A CA 1
ATOM 1274 C C . ASN A 1 174 ? -10.153 -3.729 9.989 1.00 98.75 174 ASN A C 1
ATOM 1276 O O . ASN A 1 174 ? -11.150 -3.444 10.653 1.00 98.75 174 ASN A O 1
ATOM 1280 N N . VAL A 1 175 ? -10.110 -3.625 8.664 1.00 98.69 175 VAL A N 1
ATOM 1281 C CA . VAL A 1 175 ? -11.234 -3.211 7.825 1.00 98.69 175 VAL A CA 1
ATOM 1282 C C . VAL A 1 175 ? -11.739 -4.427 7.059 1.00 98.69 175 VAL A C 1
ATOM 1284 O O . VAL A 1 175 ? -11.157 -4.839 6.055 1.00 98.69 175 VAL A O 1
ATOM 1287 N N . TYR A 1 176 ? -12.811 -5.024 7.560 1.00 98.44 176 TYR A N 1
ATOM 1288 C CA . TYR A 1 176 ? -13.361 -6.280 7.045 1.00 98.44 176 TYR A CA 1
ATOM 1289 C C . TYR A 1 176 ? -14.148 -6.072 5.771 1.00 98.44 176 TYR A C 1
ATOM 1291 O O . TYR A 1 176 ? -14.640 -4.978 5.566 1.00 98.44 176 TYR A O 1
ATOM 1299 N N . GLY A 1 177 ? -14.366 -7.106 4.961 1.00 97.81 177 GLY A N 1
ATOM 1300 C CA . GLY A 1 177 ? -15.263 -7.058 3.798 1.00 97.81 177 GLY A CA 1
ATOM 1301 C C . GLY A 1 177 ? -14.545 -7.012 2.448 1.00 97.81 177 GLY A C 1
ATOM 1302 O O . GLY A 1 177 ? -13.413 -6.551 2.328 1.00 97.81 177 GLY A O 1
ATOM 1303 N N . SER A 1 178 ? -15.225 -7.511 1.411 1.00 97.38 178 SER A N 1
ATOM 1304 C CA . SER A 1 178 ? -14.611 -7.779 0.102 1.00 97.38 178 SER A CA 1
ATOM 1305 C C . SER A 1 178 ? -14.367 -6.536 -0.751 1.00 97.38 178 SER A C 1
ATOM 1307 O O . SER A 1 178 ? -13.467 -6.528 -1.584 1.00 97.38 178 SER A O 1
ATOM 1309 N N . THR A 1 179 ? -15.162 -5.485 -0.568 1.00 97.88 179 THR A N 1
ATOM 1310 C CA . THR A 1 179 ? -15.032 -4.235 -1.320 1.00 97.88 179 THR A CA 1
ATOM 1311 C C . THR A 1 179 ? -14.976 -3.089 -0.338 1.00 97.88 179 THR A C 1
ATOM 1313 O O . THR A 1 179 ? -15.896 -2.943 0.469 1.00 97.88 179 THR A O 1
ATOM 1316 N N . ARG A 1 180 ? -13.903 -2.299 -0.403 1.00 98.00 180 ARG A N 1
ATOM 1317 C CA . ARG A 1 180 ? -13.695 -1.167 0.495 1.00 98.00 180 ARG A CA 1
ATOM 1318 C C . ARG A 1 180 ? -13.176 0.055 -0.218 1.00 98.00 180 ARG A C 1
ATOM 1320 O O . ARG A 1 180 ? -12.419 -0.038 -1.185 1.00 98.00 180 ARG A O 1
ATOM 1327 N N . SER A 1 181 ? -13.558 1.201 0.319 1.00 96.94 181 SER A N 1
ATOM 1328 C CA . SER A 1 181 ? -12.989 2.477 -0.068 1.00 96.94 181 SER A CA 1
ATOM 1329 C C . SER A 1 181 ? -12.400 3.221 1.121 1.00 96.94 181 SER A C 1
ATOM 1331 O O . SER A 1 181 ? -12.841 3.125 2.271 1.00 96.94 181 SER A O 1
ATOM 1333 N N . VAL A 1 182 ? -11.349 3.967 0.813 1.00 95.69 182 VAL A N 1
ATOM 1334 C CA . VAL A 1 182 ? -10.685 4.905 1.702 1.00 95.69 182 VAL A CA 1
ATOM 1335 C C . VAL A 1 182 ? -10.669 6.242 0.990 1.00 95.69 182 VAL A C 1
ATOM 1337 O O . VAL A 1 182 ? -10.107 6.351 -0.097 1.00 95.69 182 VAL A O 1
ATOM 1340 N N . ALA A 1 183 ? -11.257 7.265 1.597 1.00 94.00 183 ALA A N 1
ATOM 1341 C CA . ALA A 1 183 ? -11.190 8.626 1.088 1.00 94.00 183 ALA A CA 1
ATOM 1342 C C . ALA A 1 183 ? -10.741 9.539 2.221 1.00 94.00 183 ALA A C 1
ATOM 1344 O O . ALA A 1 183 ? -11.470 9.696 3.199 1.00 94.00 183 ALA A O 1
ATOM 1345 N N . THR A 1 184 ? -9.563 10.159 2.126 1.00 90.62 184 THR A N 1
ATOM 1346 C CA . THR A 1 184 ? -9.060 10.997 3.224 1.00 90.62 184 THR A CA 1
ATOM 1347 C C . THR A 1 184 ? -8.392 12.287 2.780 1.00 90.62 184 THR A C 1
ATOM 1349 O O . THR A 1 184 ? -7.655 12.332 1.802 1.00 90.62 184 THR A O 1
ATOM 1352 N N . PHE A 1 185 ? -8.633 13.363 3.528 1.00 86.44 185 PHE A N 1
ATOM 1353 C CA . PHE A 1 185 ? -7.943 14.641 3.343 1.00 86.44 185 PHE A CA 1
ATOM 1354 C C . PHE A 1 185 ? -6.783 14.836 4.321 1.00 86.44 185 PHE A C 1
ATOM 1356 O O . PHE A 1 185 ? -6.229 15.933 4.389 1.00 86.44 185 PHE A O 1
ATOM 1363 N N . MET A 1 186 ? -6.460 13.834 5.139 1.00 70.06 186 MET A N 1
ATOM 1364 C CA . MET A 1 186 ? -5.750 14.117 6.373 1.00 70.06 186 MET A CA 1
ATOM 1365 C C . MET A 1 186 ? -4.303 14.565 6.198 1.00 70.06 186 MET A C 1
ATOM 1367 O O . MET A 1 186 ? -3.515 13.967 5.476 1.00 70.06 186 MET A O 1
ATOM 1371 N N . GLY A 1 187 ? -3.974 15.592 6.977 1.00 53.91 187 GLY A N 1
ATOM 1372 C CA . GLY A 1 187 ? -2.632 15.917 7.411 1.00 53.91 187 GLY A CA 1
ATOM 1373 C C . GLY A 1 187 ? -2.612 15.976 8.936 1.00 53.91 187 GLY A C 1
ATOM 1374 O O . GLY A 1 187 ? -3.469 16.630 9.531 1.00 53.91 187 GLY A O 1
ATOM 1375 N N . SER A 1 188 ? -1.601 15.334 9.527 1.00 54.59 188 SER A N 1
ATOM 1376 C CA . SER A 1 188 ? -1.176 15.408 10.934 1.00 54.59 188 SER A CA 1
ATOM 1377 C C . SER A 1 188 ? -1.867 14.454 11.916 1.00 54.59 188 SER A C 1
ATOM 1379 O O . SER A 1 188 ? -2.973 14.706 12.390 1.00 54.59 188 SER A O 1
ATOM 1381 N N . PHE A 1 189 ? -1.121 13.441 12.368 1.00 65.00 189 PHE A N 1
ATOM 1382 C CA . PHE A 1 189 ? -1.381 12.746 13.632 1.00 65.00 189 PHE A CA 1
ATOM 1383 C C . PHE A 1 189 ? -0.928 13.580 14.844 1.00 65.00 189 PHE A C 1
ATOM 1385 O O . PHE A 1 189 ? 0.101 14.251 14.769 1.00 65.00 189 PHE A O 1
ATOM 1392 N N . PRO A 1 190 ? -1.655 13.537 15.976 1.00 54.84 190 PRO A N 1
ATOM 1393 C CA . PRO A 1 190 ? -1.318 14.317 17.171 1.00 54.84 190 PRO A CA 1
ATOM 1394 C C . PRO A 1 190 ? -0.080 13.807 17.927 1.00 54.84 190 PRO A C 1
ATOM 1396 O O . PRO A 1 190 ? 0.489 14.556 18.718 1.00 54.84 190 PRO A O 1
ATOM 1399 N N . ASN A 1 191 ? 0.339 12.558 17.692 1.00 61.16 191 ASN A N 1
ATOM 1400 C CA . ASN A 1 191 ? 1.389 11.887 18.457 1.00 61.16 191 ASN A CA 1
ATOM 1401 C C . ASN A 1 191 ? 2.594 11.569 17.560 1.00 61.16 191 ASN A C 1
ATOM 1403 O O . ASN A 1 191 ? 2.445 10.907 16.529 1.00 61.16 191 ASN A O 1
ATOM 1407 N N . GLU A 1 192 ? 3.789 11.997 17.973 1.00 69.62 192 GLU A N 1
ATOM 1408 C CA . GLU A 1 192 ? 5.044 11.544 17.362 1.00 69.62 192 GLU A CA 1
ATOM 1409 C C . GLU A 1 192 ? 5.144 10.009 17.458 1.00 69.62 192 GLU A C 1
ATOM 1411 O O . GLU A 1 192 ? 4.798 9.423 18.484 1.00 69.62 192 GLU A O 1
ATOM 1416 N N . GLY A 1 193 ? 5.575 9.336 16.387 1.00 79.31 193 GLY A N 1
ATOM 1417 C CA . GLY A 1 193 ? 5.756 7.879 16.373 1.00 79.31 193 GLY A CA 1
ATOM 1418 C C . GLY A 1 193 ? 4.502 7.047 16.064 1.00 79.31 193 GLY A C 1
ATOM 1419 O O . GLY A 1 193 ? 4.610 5.837 15.867 1.00 79.31 193 GLY A O 1
ATOM 1420 N N . LEU A 1 194 ? 3.300 7.643 16.038 1.00 85.25 194 LEU A N 1
ATOM 1421 C CA . LEU A 1 194 ? 2.071 6.879 15.776 1.00 85.25 194 LEU A CA 1
ATOM 1422 C C . LEU A 1 194 ? 2.006 6.371 14.333 1.00 85.25 194 LEU A C 1
ATOM 1424 O O . LEU A 1 194 ? 1.573 5.247 14.100 1.00 85.25 194 LEU A O 1
ATOM 1428 N N . ARG A 1 195 ? 2.459 7.184 13.373 1.00 86.19 195 ARG A N 1
ATOM 1429 C CA . ARG A 1 195 ? 2.463 6.833 11.9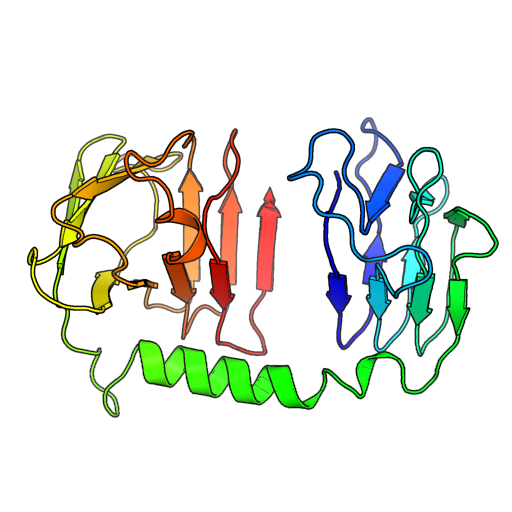46 1.00 86.19 195 ARG A CA 1
ATOM 1430 C C . ARG A 1 195 ? 3.253 5.555 11.690 1.00 86.19 195 ARG A C 1
ATOM 1432 O O . ARG A 1 195 ? 2.819 4.699 10.929 1.00 86.19 195 ARG A O 1
ATOM 1439 N N . GLU A 1 196 ? 4.404 5.438 12.337 1.00 88.38 196 GLU A N 1
ATOM 1440 C CA . GLU A 1 196 ? 5.330 4.316 12.225 1.00 88.38 196 GLU A CA 1
ATOM 1441 C C . GLU A 1 196 ? 4.760 3.034 12.855 1.00 88.38 196 GLU A C 1
ATOM 1443 O O . GLU A 1 196 ? 5.167 1.9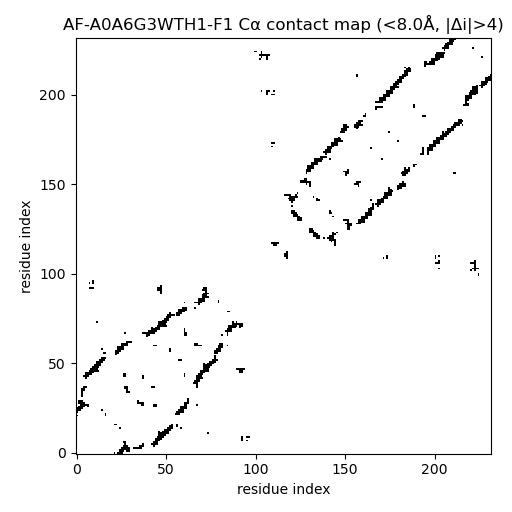35 12.489 1.00 88.38 196 GLU A O 1
ATOM 1448 N N . ASN A 1 197 ? 3.790 3.176 13.763 1.00 93.62 197 ASN A N 1
ATOM 1449 C CA . ASN A 1 197 ? 3.149 2.093 14.507 1.00 93.62 197 ASN A CA 1
ATOM 1450 C C . ASN A 1 197 ? 1.701 1.811 14.059 1.00 93.62 197 ASN A C 1
ATOM 1452 O O . ASN A 1 197 ? 1.001 1.048 14.727 1.00 93.62 197 ASN A O 1
ATOM 1456 N N . LEU A 1 198 ? 1.237 2.422 12.963 1.00 95.00 198 LEU A N 1
ATOM 1457 C CA . LEU A 1 198 ? -0.125 2.286 12.442 1.00 95.00 198 LEU A CA 1
ATOM 1458 C C . LEU A 1 198 ? -0.171 1.324 11.249 1.00 95.00 198 LEU A C 1
ATOM 1460 O O . LEU A 1 198 ? 0.510 1.541 10.244 1.00 95.00 198 LEU A O 1
ATOM 1464 N N . LEU A 1 199 ? -1.030 0.307 11.341 1.00 97.81 199 LEU A N 1
ATOM 1465 C CA . LEU A 1 199 ? -1.356 -0.620 10.261 1.00 97.81 199 LEU A CA 1
ATOM 1466 C C . LEU A 1 199 ? -2.855 -0.581 9.934 1.00 97.81 199 LEU A C 1
ATOM 1468 O O . LEU A 1 199 ? -3.697 -0.884 10.781 1.00 97.81 199 LEU A O 1
ATOM 1472 N N . TRP A 1 200 ? -3.164 -0.279 8.676 1.00 98.00 200 TRP A N 1
ATOM 1473 C CA . TRP A 1 200 ? -4.476 -0.457 8.060 1.00 98.00 200 TRP A CA 1
ATOM 1474 C C . TRP A 1 200 ? -4.507 -1.818 7.366 1.00 98.00 200 TRP A C 1
ATOM 1476 O O . TRP A 1 200 ? -3.830 -2.022 6.356 1.00 98.00 200 TRP A O 1
ATOM 1486 N N . ASN A 1 201 ? -5.251 -2.762 7.931 1.00 98.75 201 ASN A N 1
ATOM 1487 C CA . ASN A 1 201 ? -5.298 -4.145 7.479 1.00 98.75 201 ASN A CA 1
ATOM 1488 C C . ASN A 1 201 ? -6.640 -4.443 6.799 1.00 98.75 201 ASN A C 1
ATOM 1490 O O . ASN A 1 201 ? -7.690 -4.301 7.417 1.00 98.75 201 ASN A O 1
ATOM 1494 N N . PHE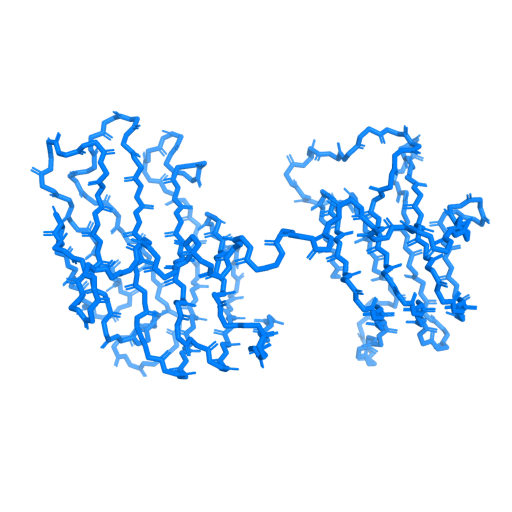 A 1 202 ? -6.596 -4.888 5.547 1.00 98.69 202 PHE A N 1
ATOM 1495 C CA . PHE A 1 202 ? -7.749 -5.278 4.735 1.00 98.69 202 PHE A CA 1
ATOM 1496 C C . PHE A 1 202 ? -7.639 -6.779 4.421 1.00 98.69 202 PHE A C 1
ATOM 1498 O O . PHE A 1 202 ? -7.110 -7.146 3.364 1.00 98.69 202 PHE A O 1
ATOM 1505 N N . PRO A 1 203 ? -8.060 -7.665 5.341 1.00 98.19 203 PRO A N 1
ATOM 1506 C CA . PRO A 1 203 ? -7.816 -9.106 5.228 1.00 98.19 203 PRO A CA 1
ATOM 1507 C C . PRO A 1 203 ? -8.574 -9.767 4.070 1.00 98.19 203 PRO A C 1
ATOM 1509 O O . PRO A 1 203 ? -8.049 -10.685 3.433 1.00 98.19 203 PRO A O 1
ATOM 1512 N N . ASP A 1 204 ? -9.767 -9.259 3.748 1.00 97.62 204 ASP A N 1
ATOM 1513 C CA . ASP A 1 204 ? -10.696 -9.906 2.809 1.00 97.62 204 ASP A CA 1
ATOM 1514 C C . ASP A 1 204 ? -10.916 -9.116 1.520 1.00 97.62 204 ASP A C 1
ATOM 1516 O O . ASP A 1 204 ? -11.589 -9.603 0.610 1.00 97.62 204 ASP A O 1
ATOM 1520 N N . ALA A 1 205 ? -10.384 -7.895 1.436 1.00 98.19 205 ALA A N 1
ATOM 1521 C CA . ALA A 1 205 ? -10.680 -6.993 0.334 1.00 98.19 205 ALA A CA 1
ATOM 1522 C C . ALA A 1 205 ? -10.149 -7.559 -0.987 1.00 98.19 205 ALA A C 1
ATOM 1524 O O . ALA A 1 205 ? -8.940 -7.660 -1.192 1.00 98.19 205 ALA A O 1
ATOM 1525 N N . THR A 1 206 ? -11.050 -7.881 -1.910 1.00 98.00 206 THR A N 1
ATOM 1526 C CA . THR A 1 206 ? -10.725 -8.193 -3.306 1.00 98.00 206 THR A CA 1
ATOM 1527 C C . THR A 1 206 ? -10.635 -6.932 -4.154 1.00 98.00 206 THR A C 1
ATOM 1529 O O . THR A 1 206 ? -9.948 -6.930 -5.171 1.00 98.00 206 THR A O 1
ATOM 1532 N N . ASP A 1 207 ? -11.293 -5.860 -3.715 1.00 98.06 207 ASP A N 1
ATOM 1533 C CA . ASP A 1 207 ? -11.342 -4.577 -4.402 1.00 98.06 207 ASP A CA 1
ATOM 1534 C C . ASP A 1 207 ? -11.182 -3.451 -3.377 1.00 98.06 207 ASP A C 1
ATOM 1536 O O . ASP A 1 207 ? -12.046 -3.245 -2.519 1.00 98.06 207 ASP A O 1
ATOM 1540 N N . LEU A 1 208 ? -10.071 -2.721 -3.466 1.00 98.06 208 LEU A N 1
ATOM 1541 C CA . LEU A 1 208 ? -9.766 -1.582 -2.607 1.00 98.06 208 LEU A CA 1
ATOM 1542 C C . LEU A 1 208 ?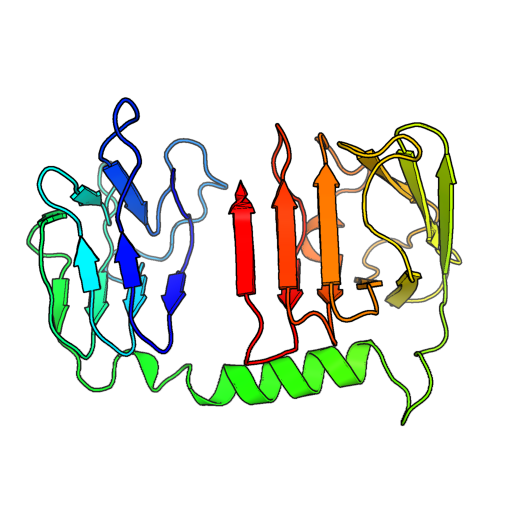 -9.562 -0.326 -3.454 1.00 98.06 208 LEU A C 1
ATOM 1544 O O . LEU A 1 208 ? -8.723 -0.299 -4.355 1.00 98.06 208 LEU A O 1
ATOM 1548 N N . SER A 1 209 ? -10.281 0.747 -3.140 1.00 96.88 209 SER A N 1
ATOM 1549 C CA . SER A 1 209 ? -9.973 2.080 -3.659 1.00 96.88 209 SER A CA 1
ATOM 1550 C C . SER A 1 209 ? -9.439 2.971 -2.547 1.00 96.88 209 SER A C 1
ATOM 1552 O O . SER A 1 209 ? -9.970 3.007 -1.440 1.00 96.88 209 SER A O 1
ATOM 1554 N N . MET A 1 210 ? -8.366 3.697 -2.835 1.00 94.44 210 MET A N 1
ATOM 1555 C CA . MET A 1 210 ? -7.801 4.687 -1.932 1.00 94.44 210 MET A CA 1
ATOM 1556 C C . MET A 1 210 ? -7.673 6.003 -2.677 1.00 94.44 210 MET A C 1
ATOM 1558 O O . MET A 1 210 ? -6.941 6.110 -3.663 1.00 94.44 210 MET A O 1
ATOM 1562 N N . THR A 1 211 ? -8.393 7.006 -2.200 1.00 92.56 211 THR A N 1
ATOM 1563 C CA . THR A 1 211 ? -8.397 8.340 -2.775 1.00 92.56 211 THR A CA 1
ATOM 1564 C C . THR A 1 211 ? -8.219 9.413 -1.716 1.00 92.56 211 THR A C 1
ATOM 1566 O O . THR A 1 211 ? -8.380 9.187 -0.514 1.00 92.56 211 THR A O 1
ATOM 1569 N N . GLY A 1 212 ? -7.865 10.608 -2.163 1.00 87.62 212 GLY A N 1
ATOM 1570 C CA . GLY A 1 212 ? -7.806 11.756 -1.287 1.00 87.62 212 GLY A CA 1
ATOM 1571 C C . GLY A 1 212 ? -6.933 12.876 -1.825 1.00 87.62 212 GLY A C 1
ATOM 1572 O O . GLY A 1 212 ? -6.037 12.646 -2.633 1.00 87.62 212 GLY A O 1
ATOM 1573 N N . PRO A 1 213 ? -7.158 14.118 -1.372 1.00 85.12 213 PRO A N 1
ATOM 1574 C CA . PRO A 1 213 ? -6.312 15.245 -1.741 1.00 85.12 213 PRO A CA 1
ATOM 1575 C C . PRO A 1 213 ? -4.980 15.293 -0.969 1.00 85.12 213 PRO A C 1
ATOM 1577 O O . PRO A 1 213 ? -4.193 16.208 -1.210 1.00 85.12 213 PRO A O 1
ATOM 1580 N N . ALA A 1 214 ? -4.739 14.379 -0.022 1.00 79.62 214 ALA A N 1
ATOM 1581 C CA . ALA A 1 214 ? -3.604 14.419 0.900 1.00 79.62 214 ALA A CA 1
ATOM 1582 C C . ALA A 1 214 ? -2.866 13.073 0.997 1.00 79.62 214 ALA A C 1
ATOM 1584 O O . ALA A 1 214 ? -3.265 12.080 0.391 1.00 79.62 214 ALA A O 1
ATOM 1585 N N . GLN A 1 215 ? -1.763 13.057 1.749 1.00 77.81 215 GLN A N 1
ATOM 1586 C CA . GLN A 1 215 ? -0.987 11.844 2.002 1.00 77.81 215 GLN A CA 1
ATOM 1587 C C . GLN A 1 215 ? -1.773 10.888 2.904 1.00 77.81 215 GLN A C 1
ATOM 1589 O O . GLN A 1 215 ? -2.308 11.292 3.932 1.00 77.81 215 GLN A O 1
ATOM 1594 N N . PHE A 1 216 ? -1.808 9.609 2.534 1.00 85.88 216 PHE A N 1
ATOM 1595 C CA . PHE A 1 216 ? -2.306 8.560 3.414 1.00 85.88 216 PHE A CA 1
ATOM 1596 C C . PHE A 1 216 ? -1.191 8.146 4.376 1.00 85.88 216 PHE A C 1
ATOM 1598 O O . PHE A 1 216 ? -0.082 7.833 3.942 1.00 85.88 216 PHE A O 1
ATOM 1605 N N . GLU A 1 217 ? -1.462 8.177 5.678 1.00 85.94 217 GLU A N 1
ATOM 1606 C CA . GLU A 1 217 ? -0.444 7.947 6.699 1.00 85.94 217 GLU A CA 1
ATOM 1607 C C . GLU A 1 217 ? -0.584 6.553 7.348 1.00 85.94 217 GLU A C 1
ATOM 1609 O O . GLU A 1 217 ? -1.683 6.121 7.703 1.00 85.94 217 GLU A O 1
ATOM 1614 N N . GLY A 1 218 ? 0.549 5.873 7.552 1.00 89.69 218 GLY A N 1
ATOM 1615 C CA . GLY A 1 218 ? 0.628 4.523 8.121 1.00 89.69 218 GLY A CA 1
ATOM 1616 C C . GLY A 1 218 ? 0.986 3.454 7.085 1.00 89.69 218 GLY A C 1
ATOM 1617 O O . GLY A 1 218 ? 1.196 3.746 5.908 1.00 89.69 218 GLY A O 1
ATOM 1618 N N . SER A 1 219 ? 1.071 2.205 7.535 1.00 93.56 219 SER A N 1
ATOM 1619 C CA . SER A 1 219 ? 1.263 1.040 6.667 1.00 93.56 219 SER A CA 1
ATOM 1620 C C . SER A 1 219 ? -0.082 0.494 6.199 1.00 93.56 219 SER A C 1
ATOM 1622 O O . SER A 1 219 ? -1.047 0.489 6.960 1.00 93.56 219 SER A O 1
ATOM 1624 N N . VAL A 1 220 ? -0.143 -0.003 4.965 1.00 95.81 220 VAL A N 1
ATOM 1625 C CA . VAL A 1 220 ? -1.332 -0.659 4.404 1.00 95.81 220 VAL A CA 1
ATOM 1626 C C . VAL A 1 220 ? -0.988 -2.105 4.086 1.00 95.81 220 VAL A C 1
ATOM 1628 O O . VAL A 1 220 ? -0.008 -2.367 3.389 1.00 95.81 220 VAL A O 1
ATOM 1631 N N . LEU A 1 221 ? -1.807 -3.034 4.568 1.00 97.62 221 LEU A N 1
ATOM 1632 C CA . LEU A 1 221 ? -1.728 -4.450 4.238 1.00 97.62 221 LEU A CA 1
ATOM 1633 C C . LEU A 1 221 ? -3.053 -4.896 3.628 1.00 97.62 221 LEU A C 1
ATOM 1635 O O . LEU A 1 221 ? -4.088 -4.854 4.284 1.00 97.62 221 LEU A O 1
ATOM 1639 N N . VAL A 1 222 ? -3.007 -5.337 2.374 1.00 97.88 222 VAL A N 1
ATOM 1640 C CA . VAL A 1 222 ? -4.143 -5.962 1.690 1.00 97.88 222 VAL A CA 1
ATOM 1641 C C . VAL A 1 222 ? -3.859 -7.455 1.616 1.00 97.88 222 VAL A C 1
ATOM 1643 O O . VAL A 1 222 ? -2.949 -7.884 0.907 1.00 97.88 222 VAL A O 1
ATOM 1646 N N . GLY A 1 223 ? -4.583 -8.232 2.420 1.00 96.12 223 GLY A N 1
ATOM 1647 C CA . GLY A 1 223 ? -4.269 -9.635 2.683 1.00 96.12 223 GLY A CA 1
ATOM 1648 C C . GLY A 1 223 ? -4.590 -10.566 1.522 1.00 96.12 223 GLY A C 1
ATOM 1649 O O . GLY A 1 223 ? -3.880 -11.553 1.316 1.00 96.12 223 GLY A O 1
ATOM 1650 N N . GLN A 1 224 ? -5.625 -10.253 0.737 1.00 95.62 224 GLN A N 1
ATOM 1651 C CA . GLN A 1 224 ? -6.049 -11.101 -0.373 1.00 95.62 224 GLN A CA 1
ATOM 1652 C C . GLN A 1 224 ? -5.056 -11.056 -1.537 1.00 95.62 224 GLN A C 1
ATOM 1654 O O . GLN A 1 224 ? -4.883 -10.007 -2.163 1.00 95.62 224 GLN A O 1
ATOM 1659 N N . PRO A 1 225 ? -4.465 -12.202 -1.932 1.00 92.38 225 PRO A N 1
ATOM 1660 C CA . PRO A 1 225 ? -3.531 -12.247 -3.048 1.00 92.38 225 PRO A CA 1
ATOM 1661 C C . PRO A 1 225 ? -4.131 -11.704 -4.346 1.00 92.38 225 PRO A C 1
ATOM 1663 O O . PRO A 1 225 ? -3.437 -11.034 -5.104 1.00 92.38 225 PRO A O 1
ATOM 1666 N N . THR A 1 226 ? -5.396 -12.001 -4.633 1.00 91.31 226 THR A N 1
ATOM 1667 C CA . THR A 1 226 ? -6.060 -11.606 -5.883 1.00 91.31 226 THR A CA 1
ATOM 1668 C C . THR A 1 226 ? -6.648 -10.199 -5.838 1.00 91.31 226 THR A C 1
ATOM 1670 O O . THR A 1 226 ? -7.403 -9.846 -6.740 1.00 91.31 226 THR A O 1
ATOM 1673 N N . SER A 1 227 ? -6.351 -9.422 -4.793 1.00 95.56 227 SER A N 1
ATOM 1674 C CA . SER A 1 227 ? -6.906 -8.086 -4.639 1.00 95.56 227 SER A CA 1
ATOM 1675 C C . SER A 1 227 ? -6.439 -7.133 -5.734 1.00 95.56 227 SER A C 1
ATOM 1677 O O . SER A 1 227 ? -5.300 -7.206 -6.204 1.00 95.56 227 SER A O 1
ATOM 1679 N N . THR A 1 228 ? -7.321 -6.212 -6.105 1.00 96.06 228 THR A N 1
ATOM 1680 C CA . THR A 1 228 ? -6.995 -5.042 -6.914 1.00 96.06 228 THR A CA 1
ATOM 1681 C C . THR A 1 228 ? -7.080 -3.795 -6.043 1.00 96.06 228 THR A C 1
ATOM 1683 O O . THR A 1 228 ? -8.140 -3.486 -5.503 1.00 96.06 228 THR A O 1
ATOM 1686 N N . THR A 1 229 ? -5.975 -3.049 -5.963 1.00 95.12 229 THR A N 1
ATOM 1687 C CA . THR A 1 229 ? -5.916 -1.763 -5.255 1.00 95.12 229 THR A CA 1
ATOM 1688 C C . THR A 1 229 ? -5.740 -0.617 -6.242 1.00 95.12 229 THR A C 1
ATOM 1690 O O . THR A 1 229 ? -4.770 -0.586 -7.001 1.00 95.12 229 THR A O 1
ATOM 1693 N N . VAL A 1 230 ? -6.652 0.352 -6.206 1.00 94.12 230 VAL A N 1
ATOM 1694 C CA . VAL A 1 230 ? -6.586 1.583 -7.003 1.00 94.12 230 VAL A CA 1
ATOM 1695 C C . VAL A 1 230 ? -6.197 2.747 -6.099 1.00 94.12 230 VAL A C 1
ATOM 1697 O O . VAL A 1 230 ? -6.879 3.011 -5.114 1.00 94.12 230 VAL A O 1
ATOM 1700 N N . LEU A 1 231 ? -5.126 3.459 -6.452 1.00 89.50 231 LEU A N 1
ATOM 1701 C CA . LEU A 1 231 ? -4.670 4.671 -5.762 1.00 89.50 231 LEU A CA 1
ATOM 1702 C C . LEU A 1 231 ? -4.933 5.893 -6.660 1.00 89.50 231 LEU A C 1
ATOM 1704 O O . LEU A 1 231 ? -4.484 5.890 -7.812 1.00 89.50 231 LEU A O 1
ATOM 1708 N N . SER A 1 232 ? -5.646 6.920 -6.176 1.00 84.00 232 SER A N 1
ATOM 1709 C CA . SER A 1 232 ? -6.054 8.072 -7.011 1.00 84.00 232 SER A CA 1
ATOM 1710 C C . SER A 1 232 ? -6.163 9.419 -6.311 1.00 84.00 232 SER A C 1
ATOM 1712 O O . SER A 1 232 ? -6.902 9.487 -5.301 1.00 84.00 232 SER A O 1
#

InterPro domains:
  IPR026588 Choice-of-anchor A domain [PF20597] (2-221)
  IPR026588 Choice-of-anchor A domain [TIGR04215] (2-229)

Organism: NCBI:txid2706086